Protein AF-A0A7S2HS65-F1 (afdb_monomer)

Mean predicted aligned error: 19.48 Å

Sequence (268 aa):
IASECQELVLKVQSQVLPKYGFSGDYEGIQNMLVAFEHPSIHQSPDFVKNSAELNQLLFGLSFSKNAQDDGERTAFFEATEAAEKETTAKLAEECRRQWNKSGGPAEDPSRDTVGAYKSLAARFFAEGPDVARGGPDSGAAVARREARSQLRMRREAASIIRGGGGLRRPGGLEGISEGGEQEPFDGVYEDADGAAVTISGSRMHGPDGTSMDFVIFDGAKCSLRMGDDVFEGKFSIDGRLLWRDGSMWVRKMAGGDSETQGPGGAAP

pLDDT: mean 73.09, std 20.77, range [30.98, 97.31]

Secondary structure (DSSP, 8-state):
-HHHHHHHHHHHHHHHGGGGT--SSHHHHHHHHHHHTSHHHHT-HHHHHHHHHHHHHHH-----S----TTSHHHHHHHHHHHHHHHHHHHHHHHHHHHHHTT--SS---S-HHHHHHHHHHHHTT----------SSHHHHHHHHHHHHHHHHHHHHHHHH-----PPP-------------TT-EEEE-TT--EEEEETTEEE-TTS-EEEEEESSSSEEEEEETTEEEEEEE-TTSEEEETTS-EEEEE------------PPP-

Solvent-accessible surface area (backbone atoms only — not comparable to full-atom values): 16529 Å² total; per-residue (Å²): 106,77,66,58,55,50,52,53,52,46,58,55,40,37,71,50,32,51,82,76,76,29,52,43,48,74,66,20,50,52,54,49,55,57,54,64,69,37,68,72,51,69,68,33,67,67,49,51,51,48,53,51,53,48,47,20,69,77,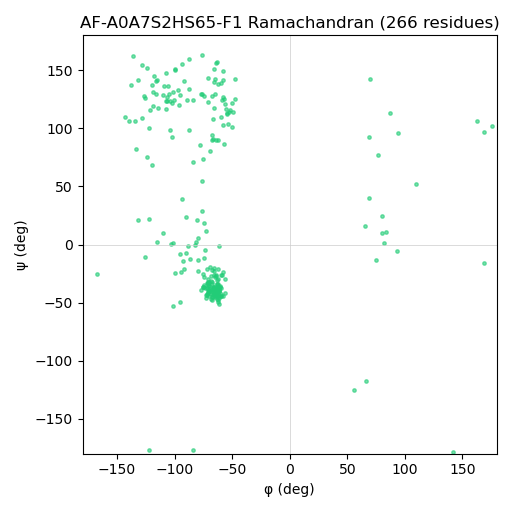68,67,50,72,74,58,94,79,66,98,56,97,70,64,72,63,56,58,58,52,50,54,50,47,53,52,52,50,54,52,49,51,53,52,50,51,54,52,52,51,42,63,72,70,64,58,76,96,69,82,95,83,84,62,63,72,63,51,52,56,52,50,55,55,45,65,76,66,56,72,85,84,83,87,83,80,87,87,90,70,66,70,63,55,55,52,53,50,53,53,51,54,54,50,54,52,54,55,57,56,49,65,75,73,60,84,72,85,78,90,80,82,81,89,81,89,87,75,85,75,80,73,78,72,58,88,72,48,45,41,29,31,42,88,86,66,52,53,32,38,30,55,84,58,31,34,33,44,79,87,70,51,74,40,60,29,48,73,76,75,86,38,36,36,38,39,54,62,91,94,46,77,47,47,33,36,56,44,96,89,51,30,39,40,34,76,89,67,52,54,29,42,51,51,71,81,69,76,80,79,73,74,76,74,77,86,78,79,82,135

Radius of gyration: 27.77 Å; Cα contacts (8 Å, |Δi|>4): 194; chains: 1; bounding box: 52×109×56 Å

Nearest PDB structures (foldseek):
  4cdc-assembly3_A  TM=6.376E-01  e=1.433E-01  Homo sapiens
  4cde-assembly1_D  TM=6.447E-01  e=2.859E-01  Homo sapiens
  4oel-assembly1_A  TM=5.805E-01  e=4.039E-01  Homo sapiens
  3pdf-assembly1_A  TM=5.810E-01  e=4.279E-01  Homo sapiens
  4oem-assembly1_A-2  TM=5.806E-01  e=4.039E-01  Homo sapiens

Foldseek 3Di:
DVVVVVVVVLVVQCVVLVVVVFHSGPVSVVVVVVVCPDVVLVVDPVSVVVVVVVCCVVQVPPPPPDPPDPPCPLVSLVVVVVVVVVVVVVVVVVVVVVCVVVVHDPDDPPDCVVVVVVVVVVVVVVDDDDPDDDDDDDVPVVVVVVVVVVVVVVVVVVCVVPPPDDDDDDDDDDDDDPPDPQQLLAAWKQWPVRWIWGDHPQWIAGPVRDIWGWADDPSFKIWTDDPPDIWIWGADPQQWIAISVRIIIHGDDPPPPPVVPDPDDDDD

Organism: NCBI:txid327968

Structure (mmCIF, N/CA/C/O backbone):
data_AF-A0A7S2HS65-F1
#
_entry.id   AF-A0A7S2HS65-F1
#
loop_
_atom_site.group_PDB
_atom_site.id
_atom_site.type_symbol
_atom_site.label_atom_id
_atom_site.label_alt_id
_atom_site.label_comp_id
_atom_site.label_asym_id
_atom_site.label_entity_id
_atom_site.label_seq_id
_atom_site.pdbx_PDB_ins_code
_atom_site.Cartn_x
_atom_site.Cartn_y
_atom_site.Cartn_z
_atom_site.occupancy
_atom_site.B_iso_or_equiv
_atom_site.auth_seq_id
_atom_site.auth_comp_id
_atom_site.auth_asym_id
_atom_site.auth_atom_id
_atom_site.pdbx_PDB_model_num
ATOM 1 N N . ILE A 1 1 ? 8.051 -29.362 -1.869 1.00 61.97 1 ILE A N 1
ATOM 2 C CA . ILE A 1 1 ? 7.073 -28.341 -2.319 1.00 61.97 1 ILE A CA 1
ATOM 3 C C . ILE A 1 1 ? 7.695 -26.946 -2.440 1.00 61.97 1 ILE A C 1
ATOM 5 O O . ILE A 1 1 ? 7.915 -26.534 -3.567 1.00 61.97 1 ILE A O 1
ATOM 9 N N . ALA A 1 2 ? 8.048 -26.226 -1.361 1.00 68.50 2 ALA A N 1
ATOM 10 C CA . ALA A 1 2 ? 8.595 -24.858 -1.497 1.00 68.50 2 ALA A CA 1
ATOM 11 C C . ALA A 1 2 ? 9.919 -24.785 -2.296 1.00 68.50 2 ALA A C 1
ATOM 13 O O . ALA A 1 2 ? 10.085 -23.891 -3.121 1.00 68.50 2 ALA A O 1
ATOM 14 N N . SER A 1 3 ? 10.820 -25.760 -2.121 1.00 80.00 3 SER A N 1
ATOM 15 C CA . SER A 1 3 ? 12.089 -25.844 -2.863 1.00 80.00 3 SER A CA 1
ATOM 16 C C . SER A 1 3 ? 11.905 -26.190 -4.346 1.00 80.00 3 SER A C 1
ATOM 18 O O . SER A 1 3 ? 12.544 -25.596 -5.206 1.00 80.00 3 SER A O 1
ATOM 20 N N . GLU A 1 4 ? 10.987 -27.103 -4.664 1.00 84.69 4 GLU A N 1
ATOM 21 C CA . GLU A 1 4 ? 10.732 -27.557 -6.039 1.00 84.69 4 GLU A CA 1
ATOM 22 C C . GLU A 1 4 ? 10.059 -26.468 -6.884 1.00 84.69 4 GLU A C 1
ATOM 24 O O . GLU A 1 4 ? 10.408 -26.285 -8.049 1.00 84.69 4 GLU A O 1
ATOM 29 N N . CYS A 1 5 ? 9.129 -25.699 -6.301 1.00 76.69 5 CYS A N 1
ATOM 30 C CA . CYS A 1 5 ? 8.534 -24.546 -6.980 1.00 76.69 5 CYS A CA 1
ATOM 31 C C . CYS A 1 5 ? 9.586 -23.471 -7.282 1.00 76.69 5 CYS A C 1
ATOM 33 O O . CYS A 1 5 ? 9.587 -22.908 -8.375 1.00 76.69 5 CYS A O 1
ATOM 35 N N . GLN A 1 6 ? 10.501 -23.219 -6.342 1.00 77.38 6 GLN A N 1
ATOM 36 C CA . GLN A 1 6 ? 11.579 -22.250 -6.524 1.00 77.38 6 GLN A CA 1
ATOM 37 C C . GLN A 1 6 ? 12.546 -22.676 -7.639 1.00 77.38 6 GLN A C 1
ATOM 39 O O . GLN A 1 6 ? 12.884 -21.864 -8.498 1.00 77.38 6 GLN A O 1
ATOM 44 N N . GLU A 1 7 ? 12.935 -23.952 -7.688 1.00 85.38 7 GLU A N 1
ATOM 45 C CA . GLU A 1 7 ? 13.773 -24.487 -8.770 1.00 85.38 7 GLU A CA 1
ATOM 46 C C . GLU A 1 7 ? 13.091 -24.387 -10.139 1.00 85.38 7 GLU A C 1
ATOM 48 O O . GLU A 1 7 ? 13.736 -24.043 -11.133 1.00 85.38 7 GLU A O 1
ATOM 53 N N . LEU A 1 8 ? 11.780 -24.640 -10.203 1.00 88.62 8 LEU A N 1
ATOM 54 C CA . LEU A 1 8 ? 11.021 -24.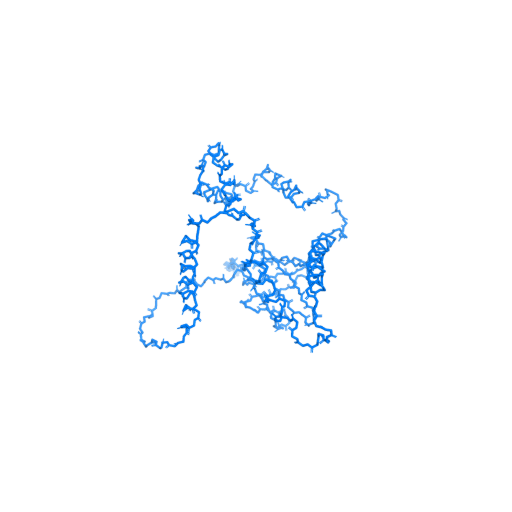535 -11.447 1.00 88.62 8 LEU A CA 1
ATOM 55 C C . LEU A 1 8 ? 10.990 -23.090 -11.972 1.00 88.62 8 LEU A C 1
ATOM 57 O O . LEU A 1 8 ? 11.203 -22.860 -13.164 1.00 88.62 8 LEU A O 1
ATOM 61 N N . VAL A 1 9 ? 10.767 -22.123 -11.078 1.00 80.88 9 VAL A N 1
ATOM 62 C CA . VAL A 1 9 ? 10.758 -20.688 -11.399 1.00 80.88 9 VAL A CA 1
ATOM 63 C C . VAL A 1 9 ? 12.129 -20.241 -11.911 1.00 80.88 9 VAL A C 1
ATOM 65 O O . VAL A 1 9 ? 12.211 -19.647 -12.989 1.00 80.88 9 VAL A O 1
ATOM 68 N N . LEU A 1 10 ? 13.208 -20.618 -11.216 1.00 85.56 10 LEU A N 1
ATOM 69 C CA . LEU A 1 10 ? 14.577 -20.297 -11.632 1.00 85.56 10 LEU A CA 1
ATOM 70 C C . LEU A 1 10 ? 14.933 -20.925 -12.983 1.00 85.56 10 LEU A C 1
ATOM 72 O O . LEU A 1 10 ? 15.576 -20.290 -13.817 1.00 85.56 10 LEU A O 1
ATOM 76 N N . LYS A 1 11 ? 14.466 -22.148 -13.257 1.00 92.44 11 LYS A N 1
ATOM 77 C CA . LYS A 1 11 ? 14.713 -22.819 -14.538 1.00 92.44 11 LYS A CA 1
ATOM 78 C C . LYS A 1 11 ? 14.094 -22.065 -15.712 1.00 92.44 11 LYS A C 1
ATOM 80 O O . LYS A 1 11 ? 14.750 -21.919 -16.743 1.00 92.44 11 LYS A O 1
ATOM 85 N N . VAL A 1 12 ? 12.864 -21.570 -15.570 1.00 91.38 12 VAL A N 1
ATOM 86 C CA . VAL A 1 12 ? 12.217 -20.756 -16.614 1.00 91.38 12 VAL A CA 1
ATOM 87 C C . VAL A 1 12 ? 12.923 -19.409 -16.753 1.00 91.38 12 VAL A C 1
ATOM 89 O O . VAL A 1 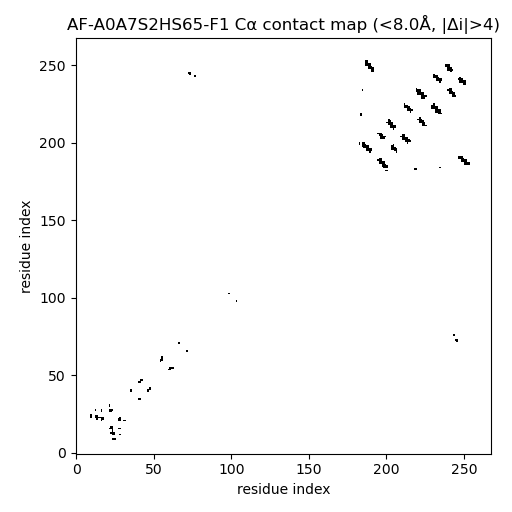12 ? 13.281 -19.013 -17.862 1.00 91.38 12 VAL A O 1
ATOM 92 N N . GLN A 1 13 ? 13.193 -18.732 -15.637 1.00 88.75 13 GLN A N 1
ATOM 93 C CA . GLN A 1 13 ? 13.841 -17.419 -15.636 1.00 88.75 13 GLN A CA 1
ATOM 94 C C . GLN A 1 13 ? 15.250 -17.461 -16.237 1.00 88.75 13 GLN A C 1
ATOM 96 O O . GLN A 1 13 ? 15.606 -16.548 -16.981 1.00 88.75 13 GLN A O 1
ATOM 101 N N . SER A 1 14 ? 15.989 -18.561 -16.051 1.00 94.00 14 SER A N 1
ATOM 102 C CA . SER A 1 14 ? 17.318 -18.752 -16.646 1.00 94.00 14 SER A CA 1
ATOM 103 C C . SER A 1 14 ? 17.337 -18.691 -18.176 1.00 94.00 14 SER A C 1
ATOM 105 O O . SER A 1 14 ? 18.347 -18.327 -18.773 1.00 94.00 14 SER A O 1
ATOM 107 N N . GLN A 1 15 ? 16.209 -19.004 -18.824 1.00 95.38 15 GLN A N 1
ATOM 108 C CA . GLN A 1 15 ? 16.064 -18.963 -20.281 1.00 95.38 15 GLN A CA 1
ATOM 109 C C . GLN A 1 15 ? 15.486 -17.638 -20.789 1.00 95.38 15 GLN A C 1
ATOM 111 O O . GLN A 1 15 ? 15.651 -17.298 -21.963 1.00 95.38 15 GLN A O 1
ATOM 116 N N . VAL A 1 16 ? 14.760 -16.915 -19.932 1.00 94.56 16 VAL A N 1
ATOM 117 C CA . VAL A 1 16 ? 14.007 -15.714 -20.311 1.00 94.56 16 VAL A CA 1
ATOM 118 C C . VAL A 1 16 ? 14.815 -14.450 -20.043 1.00 94.56 16 VAL A C 1
ATOM 120 O O . VAL A 1 16 ? 14.950 -13.631 -20.948 1.00 94.56 16 VAL A O 1
ATOM 123 N N . LEU A 1 17 ? 15.390 -14.308 -18.847 1.00 94.31 17 LEU A N 1
ATOM 124 C CA . LEU A 1 17 ? 16.100 -13.099 -18.414 1.00 94.31 17 LEU A CA 1
ATOM 125 C C . LEU A 1 17 ? 17.245 -12.675 -19.354 1.00 94.31 17 LEU A C 1
ATOM 127 O O . LEU A 1 17 ? 17.292 -11.491 -19.705 1.00 94.31 17 LEU A O 1
ATOM 131 N N . PRO A 1 18 ? 18.077 -13.597 -19.891 1.00 97.25 18 PRO A N 1
ATOM 132 C CA . PRO A 1 18 ? 19.136 -13.226 -20.832 1.00 97.25 18 PRO A CA 1
ATOM 133 C C . PRO A 1 18 ? 18.642 -12.543 -22.109 1.00 97.25 18 PRO A C 1
ATOM 135 O O . PRO A 1 18 ? 19.368 -11.745 -22.696 1.00 97.25 18 PRO A O 1
ATOM 138 N N . LYS A 1 19 ? 17.394 -12.793 -22.533 1.00 96.62 19 LYS A N 1
ATOM 139 C CA . LYS A 1 19 ? 16.810 -12.139 -23.719 1.00 96.62 19 LYS A CA 1
ATOM 140 C C . LYS A 1 19 ? 16.551 -10.647 -23.508 1.00 96.62 19 LYS A C 1
ATOM 142 O O . LYS A 1 19 ? 16.417 -9.917 -24.483 1.00 96.62 19 LYS A O 1
ATOM 147 N N . TYR A 1 20 ? 16.493 -10.214 -22.253 1.00 93.62 20 TYR A N 1
ATOM 148 C CA . TYR A 1 20 ? 16.268 -8.830 -21.843 1.00 93.62 20 TYR A CA 1
ATOM 149 C C . TYR A 1 20 ? 17.525 -8.192 -21.235 1.00 93.62 20 TYR A C 1
ATOM 151 O O . TYR A 1 20 ? 17.450 -7.094 -20.696 1.00 93.62 20 TYR A O 1
ATOM 159 N N . GLY A 1 21 ? 18.680 -8.864 -21.327 1.00 96.44 21 GLY A N 1
ATOM 160 C CA . GLY A 1 21 ? 19.956 -8.355 -20.822 1.00 96.44 21 GLY A CA 1
ATOM 161 C C . GLY A 1 21 ? 20.209 -8.593 -19.330 1.00 96.44 21 GLY A C 1
ATOM 162 O O . GLY A 1 21 ? 21.174 -8.051 -18.800 1.00 96.44 21 GLY A O 1
ATOM 163 N N . PHE A 1 22 ? 19.393 -9.408 -18.657 1.00 96.81 22 PHE A N 1
ATOM 164 C CA . PHE A 1 22 ? 19.604 -9.801 -17.259 1.00 96.81 22 PHE A CA 1
ATOM 165 C C . PHE A 1 22 ? 20.247 -11.192 -17.172 1.00 96.81 22 PHE A C 1
ATOM 167 O O . PHE A 1 22 ? 20.039 -12.036 -18.046 1.00 96.81 22 PHE A O 1
ATOM 174 N N . SER A 1 23 ? 21.016 -11.472 -16.118 1.00 96.06 23 SER A N 1
ATOM 175 C CA . SER A 1 23 ? 21.550 -12.818 -15.883 1.00 96.06 23 SER A CA 1
ATOM 176 C C . SER A 1 23 ? 20.423 -13.818 -15.585 1.00 96.06 23 SER A C 1
ATOM 178 O O . SER A 1 23 ? 19.356 -13.471 -15.086 1.00 96.06 23 SER A O 1
ATOM 180 N N . GLY A 1 24 ? 20.633 -15.089 -15.931 1.00 94.00 24 GLY A N 1
ATOM 181 C CA . GLY A 1 24 ? 19.649 -16.161 -15.741 1.00 94.00 24 GLY A CA 1
ATOM 182 C C . GLY A 1 24 ? 19.593 -16.733 -14.319 1.00 94.00 24 GLY A C 1
ATOM 183 O O . GLY A 1 24 ? 19.193 -17.881 -14.138 1.00 94.00 24 GLY A O 1
ATOM 184 N N . ASP A 1 25 ? 20.066 -15.979 -13.335 1.00 92.69 25 ASP A N 1
ATOM 185 C CA . ASP A 1 25 ? 20.255 -16.393 -11.950 1.00 92.69 25 ASP A CA 1
ATOM 186 C C . ASP A 1 25 ? 19.471 -15.489 -10.989 1.00 92.69 25 ASP A C 1
ATOM 188 O O . ASP A 1 25 ? 18.711 -14.606 -11.390 1.00 92.69 25 ASP A O 1
ATOM 192 N N . TYR A 1 26 ? 19.632 -15.738 -9.689 1.00 89.12 26 TYR A N 1
ATOM 193 C CA . TYR A 1 26 ? 18.961 -14.962 -8.652 1.00 89.12 26 TYR A CA 1
ATOM 194 C C . TYR A 1 26 ? 19.338 -13.473 -8.680 1.00 89.12 26 TYR A C 1
ATOM 196 O O . TYR A 1 26 ? 18.485 -12.617 -8.452 1.00 89.12 26 TYR A O 1
ATOM 204 N N . GLU A 1 27 ? 20.595 -13.157 -8.996 1.00 94.00 27 GLU A N 1
ATOM 205 C CA . GLU A 1 27 ? 21.076 -11.779 -9.110 1.00 94.00 27 GLU A CA 1
ATOM 206 C C . GLU A 1 27 ? 20.388 -11.047 -10.270 1.00 94.00 27 GLU A C 1
ATOM 208 O O . GLU A 1 27 ? 19.955 -9.905 -10.122 1.00 94.00 27 GLU A O 1
ATOM 213 N N . GLY A 1 28 ? 20.174 -11.730 -11.394 1.00 94.44 28 GLY A N 1
ATOM 214 C CA . GLY A 1 28 ? 19.447 -11.183 -12.537 1.00 94.44 28 GLY A CA 1
ATOM 215 C C . GLY A 1 28 ? 17.989 -10.858 -12.230 1.00 94.44 28 GLY A C 1
ATOM 216 O O . GLY A 1 28 ? 17.475 -9.855 -12.721 1.00 94.44 28 GLY A O 1
ATOM 217 N N . ILE A 1 29 ? 17.336 -11.645 -11.368 1.00 90.88 29 ILE A N 1
ATOM 218 C CA . ILE A 1 29 ? 15.977 -11.352 -10.885 1.00 90.88 29 ILE A CA 1
ATOM 219 C C . ILE A 1 29 ? 15.973 -10.089 -10.026 1.00 90.88 29 ILE A C 1
ATOM 221 O O . ILE A 1 29 ? 15.106 -9.241 -10.211 1.00 90.88 29 ILE A O 1
ATOM 225 N N . GLN A 1 30 ? 16.926 -9.949 -9.101 1.00 90.25 30 GLN A N 1
ATOM 226 C CA . GLN A 1 30 ? 17.033 -8.752 -8.260 1.00 90.25 30 GLN A CA 1
ATOM 227 C C . GLN A 1 30 ? 17.270 -7.504 -9.118 1.00 90.25 30 GLN A C 1
ATOM 229 O O . GLN A 1 30 ? 16.549 -6.519 -8.986 1.00 90.25 30 GLN A O 1
ATOM 234 N N . ASN A 1 31 ? 18.197 -7.582 -10.075 1.00 95.31 31 ASN A N 1
ATOM 235 C CA . ASN A 1 31 ? 18.463 -6.498 -11.022 1.00 95.31 31 ASN A CA 1
ATOM 236 C C . ASN A 1 31 ? 17.239 -6.169 -11.889 1.00 95.31 31 ASN A C 1
ATOM 238 O O . ASN A 1 31 ? 16.980 -5.000 -12.166 1.00 95.31 31 ASN A O 1
ATOM 242 N N . MET A 1 32 ? 16.462 -7.181 -12.291 1.00 94.75 32 MET A N 1
ATOM 243 C CA . MET A 1 32 ? 15.191 -6.979 -12.983 1.00 94.75 32 MET A CA 1
ATOM 244 C C . MET A 1 32 ? 14.196 -6.233 -12.086 1.00 94.75 32 MET A C 1
ATOM 246 O O . MET A 1 32 ? 13.631 -5.243 -12.530 1.00 94.75 32 MET A O 1
ATOM 250 N N . LEU A 1 33 ? 13.994 -6.653 -10.835 1.00 91.94 33 LEU A N 1
ATOM 251 C CA . LEU A 1 33 ? 13.061 -5.985 -9.918 1.00 91.94 33 LEU A CA 1
ATOM 252 C C . LEU A 1 33 ? 13.445 -4.518 -9.678 1.00 91.94 33 LEU A C 1
ATOM 254 O O . LEU A 1 33 ? 12.590 -3.647 -9.803 1.00 91.94 33 LEU A O 1
ATOM 258 N N . VAL A 1 34 ? 14.732 -4.231 -9.458 1.00 92.56 34 VAL A N 1
ATOM 259 C CA . VAL A 1 34 ? 15.238 -2.853 -9.327 1.00 92.56 34 VAL A CA 1
ATOM 260 C C . VAL A 1 34 ? 15.011 -2.047 -10.609 1.00 92.56 34 VAL A C 1
ATOM 262 O O . VAL A 1 34 ? 14.625 -0.882 -10.552 1.00 92.56 34 VAL A O 1
ATOM 265 N N . ALA A 1 35 ? 15.204 -2.649 -11.787 1.00 93.69 35 ALA A N 1
ATOM 266 C CA . ALA A 1 35 ? 14.920 -1.969 -13.048 1.00 93.69 35 ALA A CA 1
ATOM 267 C C . ALA A 1 35 ? 13.434 -1.596 -13.170 1.00 93.69 35 ALA A C 1
ATOM 269 O O . ALA A 1 35 ? 13.126 -0.503 -13.644 1.00 93.69 35 ALA A O 1
ATOM 270 N N . PHE A 1 36 ? 12.526 -2.464 -12.709 1.00 90.88 36 PHE A N 1
ATOM 271 C CA . PHE A 1 36 ? 11.082 -2.211 -12.688 1.00 90.88 36 PHE A CA 1
ATOM 272 C C . PHE A 1 36 ? 10.677 -1.051 -11.770 1.00 90.88 36 PHE A C 1
ATOM 274 O O . PHE A 1 36 ? 9.670 -0.414 -12.056 1.00 90.88 36 PHE A O 1
ATOM 281 N N . GLU A 1 37 ? 11.456 -0.734 -10.732 1.00 86.38 37 GLU A N 1
ATOM 282 C CA . GLU A 1 37 ? 11.223 0.432 -9.862 1.00 86.38 37 GLU A CA 1
ATOM 283 C C . GLU A 1 37 ? 11.596 1.766 -10.533 1.00 86.38 37 GLU A C 1
ATOM 285 O O . GLU A 1 37 ? 11.251 2.841 -10.035 1.00 86.38 37 GLU A O 1
ATOM 290 N N . HIS A 1 38 ? 12.293 1.738 -11.675 1.00 93.25 38 HIS A N 1
ATOM 291 C CA . HIS A 1 38 ? 12.716 2.963 -12.339 1.00 93.25 38 HIS A CA 1
ATOM 292 C C . HIS A 1 38 ? 11.499 3.750 -12.883 1.00 93.25 38 HIS A C 1
ATOM 294 O O . HIS A 1 38 ? 10.724 3.213 -13.683 1.00 93.25 38 HIS A O 1
ATOM 300 N N . PRO A 1 39 ? 11.345 5.055 -12.562 1.00 86.69 39 PRO A N 1
ATOM 301 C CA . PRO A 1 39 ? 10.149 5.835 -12.909 1.00 86.69 39 PRO A CA 1
ATOM 302 C C . PRO A 1 39 ? 9.806 5.864 -14.403 1.00 86.69 39 PRO A C 1
ATOM 304 O O . PRO A 1 39 ? 8.639 5.960 -14.780 1.00 86.69 39 PRO A O 1
ATOM 307 N N . SER A 1 40 ? 10.813 5.758 -15.274 1.00 93.00 40 SER A N 1
ATOM 308 C CA . SER A 1 40 ? 10.608 5.744 -16.727 1.00 93.00 40 SER A CA 1
ATOM 309 C C . SER A 1 40 ? 9.829 4.521 -17.217 1.00 93.00 40 SER A C 1
ATOM 311 O O . SER A 1 40 ? 9.164 4.609 -18.246 1.00 93.00 40 SER A O 1
ATOM 313 N N . ILE A 1 41 ? 9.897 3.384 -16.512 1.00 90.56 41 ILE A N 1
ATOM 314 C CA . ILE A 1 41 ? 9.161 2.172 -16.894 1.00 90.56 41 ILE A CA 1
ATOM 315 C C . ILE A 1 41 ? 7.667 2.364 -16.631 1.00 90.56 41 ILE A C 1
ATOM 317 O O . ILE A 1 41 ? 6.849 2.067 -17.500 1.00 90.56 41 ILE A O 1
ATOM 321 N N . HIS A 1 42 ? 7.310 2.963 -15.494 1.00 83.94 42 HIS A N 1
ATOM 322 C CA . HIS A 1 42 ? 5.919 3.267 -15.149 1.00 83.94 42 HIS A CA 1
ATOM 323 C C . HIS A 1 42 ? 5.270 4.314 -16.061 1.00 83.94 42 HIS A C 1
ATOM 325 O O . HIS A 1 42 ? 4.049 4.341 -16.191 1.00 83.94 42 HIS A O 1
ATOM 331 N N . GLN A 1 43 ? 6.069 5.159 -16.715 1.00 88.38 43 GLN A N 1
ATOM 332 C CA . GLN A 1 43 ? 5.577 6.135 -17.691 1.00 88.38 43 GLN A CA 1
ATOM 333 C C . GLN A 1 43 ? 5.308 5.518 -19.071 1.00 88.38 43 GLN A C 1
ATOM 335 O O . GLN A 1 43 ? 4.667 6.155 -19.908 1.00 88.38 43 GLN A O 1
ATOM 340 N N . SER A 1 44 ? 5.777 4.292 -19.331 1.00 93.75 44 SER A N 1
ATOM 341 C CA . SER A 1 44 ? 5.525 3.622 -20.604 1.00 93.75 44 SER A CA 1
ATOM 342 C C . SER A 1 44 ? 4.052 3.196 -20.706 1.00 93.75 44 SER A C 1
ATOM 344 O O . SER A 1 44 ? 3.582 2.412 -19.874 1.00 93.75 44 SER A O 1
ATOM 346 N N . PRO A 1 45 ? 3.306 3.645 -21.733 1.00 90.69 45 PRO A N 1
ATOM 347 C CA . PRO A 1 45 ? 1.892 3.303 -21.879 1.00 90.69 45 PRO A CA 1
ATOM 348 C C . PRO A 1 45 ? 1.680 1.797 -22.080 1.00 90.69 45 PRO A C 1
ATOM 350 O O . PRO A 1 45 ? 0.711 1.236 -21.567 1.00 90.69 45 PRO A O 1
ATOM 353 N N . ASP A 1 46 ? 2.612 1.127 -22.764 1.00 91.75 46 ASP A N 1
ATOM 354 C CA . ASP A 1 46 ? 2.573 -0.323 -22.966 1.00 91.75 46 ASP A CA 1
ATOM 355 C C . ASP A 1 46 ? 2.765 -1.074 -21.648 1.00 91.75 46 ASP A C 1
ATOM 357 O O . ASP A 1 46 ? 2.123 -2.094 -21.411 1.00 91.75 46 ASP A O 1
ATOM 361 N N . PHE A 1 47 ? 3.611 -0.553 -20.758 1.00 89.12 47 PHE A N 1
ATOM 362 C CA . PHE A 1 47 ? 3.831 -1.144 -19.443 1.00 89.12 47 PHE A CA 1
ATOM 363 C C . PHE A 1 47 ? 2.584 -1.038 -18.558 1.00 89.12 47 PHE A C 1
ATOM 365 O O . PHE A 1 47 ? 2.169 -2.021 -17.943 1.00 89.12 47 PHE A O 1
ATOM 372 N N . VAL A 1 48 ? 1.942 0.133 -18.532 1.00 84.88 48 VAL A N 1
ATOM 373 C CA . VAL A 1 48 ? 0.683 0.350 -17.801 1.00 84.88 48 VAL A CA 1
ATOM 374 C C . VAL A 1 48 ? -0.425 -0.551 -18.348 1.00 84.88 48 VAL A C 1
ATOM 376 O O . VAL A 1 48 ? -1.130 -1.203 -17.580 1.00 84.88 48 VAL A O 1
ATOM 379 N N . LYS A 1 49 ? -0.546 -0.653 -19.676 1.00 92.94 49 LYS A N 1
ATOM 380 C CA . LYS A 1 49 ? -1.517 -1.545 -20.316 1.00 92.94 49 LYS A CA 1
ATOM 381 C C . LYS A 1 49 ? -1.256 -3.012 -19.966 1.00 92.94 49 LYS A C 1
ATOM 383 O O . LYS A 1 49 ? -2.167 -3.697 -19.510 1.00 92.94 49 LYS A O 1
ATOM 388 N N . ASN A 1 50 ? -0.022 -3.481 -20.139 1.00 88.75 50 ASN A N 1
ATOM 389 C CA . ASN A 1 50 ? 0.330 -4.876 -19.890 1.00 88.75 50 ASN A CA 1
ATOM 390 C C . ASN A 1 50 ? 0.176 -5.234 -18.414 1.00 88.75 50 ASN A C 1
ATOM 392 O O . ASN A 1 50 ? -0.367 -6.286 -18.115 1.00 88.75 50 ASN A O 1
ATOM 396 N N . SER A 1 51 ? 0.606 -4.372 -17.490 1.00 85.12 51 SER A N 1
ATOM 397 C CA . SER A 1 51 ? 0.427 -4.615 -16.052 1.00 85.12 51 SER A CA 1
ATOM 398 C C . SER A 1 51 ? -1.051 -4.677 -15.657 1.00 85.12 51 SER A C 1
ATOM 400 O O . SER A 1 51 ? -1.424 -5.547 -14.871 1.00 85.12 51 SER A O 1
ATOM 402 N N . ALA A 1 52 ? -1.911 -3.838 -16.245 1.00 83.00 52 ALA A N 1
ATOM 403 C CA . ALA A 1 52 ? -3.356 -3.921 -16.051 1.00 83.00 52 ALA A CA 1
ATOM 404 C C . ALA A 1 52 ? -3.938 -5.248 -16.576 1.00 83.00 52 ALA A C 1
ATOM 406 O O . ALA A 1 52 ? -4.672 -5.915 -15.850 1.00 83.00 52 ALA A O 1
ATOM 407 N N . GLU A 1 53 ? -3.567 -5.669 -17.791 1.00 87.69 53 GLU A N 1
ATOM 408 C CA . GLU A 1 53 ? -3.999 -6.953 -18.371 1.00 87.69 53 GLU A CA 1
ATOM 409 C C . GLU A 1 53 ? -3.492 -8.157 -17.556 1.00 87.69 53 GLU A C 1
ATOM 411 O O . GLU A 1 53 ? -4.231 -9.110 -17.317 1.00 87.69 53 GLU A O 1
ATOM 416 N N . LEU A 1 54 ? -2.248 -8.113 -17.071 1.00 82.81 54 LEU A N 1
ATOM 417 C CA . LEU A 1 54 ? -1.647 -9.176 -16.261 1.00 82.81 54 LEU A CA 1
ATOM 418 C C . LEU A 1 54 ? -2.346 -9.293 -14.901 1.00 82.81 54 LEU A C 1
ATOM 420 O O . LEU A 1 54 ? -2.679 -10.397 -14.475 1.00 82.81 54 LEU A O 1
ATOM 424 N N . ASN A 1 55 ? -2.641 -8.162 -14.256 1.00 74.75 55 ASN A N 1
ATOM 425 C CA . ASN A 1 55 ? -3.429 -8.133 -13.025 1.00 74.75 55 ASN A CA 1
ATOM 426 C C . ASN A 1 55 ? -4.858 -8.650 -13.256 1.00 74.75 55 ASN A C 1
ATOM 428 O O . ASN A 1 55 ? -5.383 -9.390 -12.425 1.00 74.75 55 ASN A O 1
ATOM 432 N N . GLN A 1 56 ? -5.469 -8.330 -14.401 1.00 78.81 56 GLN A N 1
ATOM 433 C CA . GLN A 1 56 ? -6.765 -8.883 -14.789 1.00 78.81 56 GLN A CA 1
ATOM 434 C C . GLN A 1 56 ? -6.709 -10.410 -14.956 1.00 78.81 56 GLN A C 1
ATOM 436 O O . GLN A 1 56 ? -7.601 -11.103 -14.473 1.00 78.81 56 GLN A O 1
ATOM 441 N N . LEU A 1 57 ? -5.669 -10.948 -15.600 1.00 78.69 57 LEU A N 1
ATOM 442 C CA . LEU A 1 57 ? -5.514 -12.391 -15.819 1.00 78.69 57 LEU A CA 1
ATOM 443 C C . LEU A 1 57 ? -5.192 -13.162 -14.533 1.00 78.69 57 LEU A C 1
ATOM 445 O O . LEU A 1 57 ? -5.731 -14.246 -14.326 1.00 78.69 57 LEU A O 1
ATOM 449 N N . LEU A 1 58 ? -4.315 -12.625 -13.681 1.00 71.50 58 LEU A N 1
ATOM 450 C CA . LEU A 1 58 ? -3.889 -13.295 -12.448 1.00 71.50 58 LEU A CA 1
ATOM 451 C C . LEU A 1 58 ? -4.952 -13.250 -11.354 1.00 71.50 58 LEU A C 1
ATOM 453 O O . LEU A 1 58 ? -5.084 -14.210 -10.598 1.00 71.50 58 LEU A O 1
ATOM 457 N N . PHE A 1 59 ? -5.691 -12.144 -11.259 1.00 78.38 59 PHE A N 1
ATOM 458 C CA . PHE A 1 59 ? -6.601 -11.895 -10.141 1.00 78.38 59 PHE A CA 1
ATOM 459 C C . PHE A 1 59 ? -8.073 -11.840 -10.554 1.00 78.38 59 PHE A C 1
ATOM 461 O O . PHE A 1 59 ? -8.929 -11.580 -9.714 1.00 78.38 59 PHE A O 1
ATOM 468 N N . GLY A 1 60 ? -8.389 -12.067 -11.834 1.00 66.31 60 GLY A N 1
ATOM 469 C CA . GLY A 1 60 ? -9.762 -12.005 -12.340 1.00 66.31 60 GLY A CA 1
ATOM 470 C C . GLY A 1 60 ? -10.375 -10.604 -12.264 1.00 66.31 60 GLY A C 1
ATOM 471 O O . GLY A 1 60 ? -11.590 -10.464 -12.366 1.00 66.31 60 GLY A O 1
ATOM 472 N N . LEU A 1 61 ? -9.550 -9.566 -12.084 1.00 55.84 61 LEU A N 1
ATOM 473 C CA . LEU A 1 61 ? -9.975 -8.172 -12.030 1.00 55.84 61 LEU A CA 1
ATOM 474 C C . LEU A 1 61 ? -10.293 -7.685 -13.442 1.00 55.84 61 LEU A C 1
ATOM 476 O O . LEU A 1 61 ? -9.529 -6.937 -14.051 1.00 55.84 61 LEU A O 1
ATOM 480 N N . SER A 1 62 ? -11.420 -8.118 -14.000 1.00 50.62 62 SER A N 1
ATOM 481 C CA . SER A 1 62 ? -12.012 -7.396 -15.115 1.00 50.62 62 SER A CA 1
ATOM 482 C C . SER A 1 62 ? -12.474 -6.044 -14.591 1.00 50.62 62 SER A C 1
ATOM 484 O O . SER A 1 62 ? -13.598 -5.908 -14.117 1.00 50.62 62 SER A O 1
ATOM 486 N N . PHE A 1 63 ? -11.602 -5.038 -14.670 1.00 50.44 63 PHE A N 1
ATOM 487 C CA . PHE A 1 63 ? -12.040 -3.651 -14.661 1.00 50.44 63 PHE A CA 1
ATOM 488 C C . PHE A 1 63 ? -12.907 -3.483 -15.906 1.00 50.44 63 PHE A C 1
ATOM 490 O O . PHE A 1 63 ? -12.404 -3.230 -17.004 1.00 50.44 63 PHE A O 1
ATOM 497 N N . SER A 1 64 ? -14.210 -3.730 -15.762 1.00 48.06 64 SER A N 1
ATOM 498 C CA . SER A 1 64 ? -15.181 -3.402 -16.791 1.00 48.06 64 SER A CA 1
ATOM 499 C C . SER A 1 64 ? -14.946 -1.945 -17.144 1.00 48.06 64 SER A C 1
ATOM 501 O O . SER A 1 64 ? -15.112 -1.050 -16.321 1.00 48.06 64 SER A O 1
ATOM 503 N N . LYS A 1 65 ? -14.531 -1.704 -18.389 1.00 50.44 65 LYS A N 1
ATOM 504 C CA . LYS A 1 65 ? -14.238 -0.366 -18.923 1.00 50.44 65 LYS A CA 1
ATOM 505 C C . LYS A 1 65 ? -15.465 0.565 -18.913 1.00 50.44 65 LYS A C 1
ATOM 507 O O . LYS A 1 65 ? -15.351 1.721 -19.296 1.00 50.44 65 LYS A O 1
ATOM 512 N N . ASN A 1 66 ? -16.606 0.049 -18.454 1.00 43.25 66 ASN A N 1
ATOM 513 C CA . ASN A 1 66 ? -17.871 0.721 -18.233 1.00 43.25 66 ASN A CA 1
ATOM 514 C C . ASN A 1 66 ? -18.300 0.519 -16.769 1.00 43.25 66 ASN A C 1
ATOM 516 O O . ASN A 1 66 ? -19.182 -0.288 -16.502 1.00 43.25 66 ASN A O 1
ATOM 520 N N . ALA A 1 67 ? -17.679 1.218 -15.825 1.00 44.06 67 ALA A N 1
ATOM 521 C CA . ALA A 1 67 ? -18.198 1.309 -14.462 1.00 44.06 67 ALA A CA 1
ATOM 522 C C . ALA A 1 67 ? -18.147 2.772 -14.021 1.00 44.06 67 ALA A C 1
ATOM 524 O O . ALA A 1 67 ? -17.207 3.236 -13.385 1.00 44.06 67 ALA A O 1
ATOM 525 N N . GLN A 1 68 ? -19.176 3.497 -14.453 1.00 41.50 68 GLN A N 1
ATOM 526 C CA . GLN A 1 68 ? -19.664 4.721 -13.825 1.00 41.50 68 GLN A CA 1
ATOM 527 C C . GLN A 1 68 ? -20.790 4.344 -12.842 1.00 41.50 68 GLN A C 1
ATOM 529 O O . GLN A 1 68 ? -21.831 4.992 -12.804 1.00 41.50 68 GLN A O 1
ATOM 534 N N . ASP A 1 69 ? -20.626 3.224 -12.138 1.00 45.69 69 ASP A N 1
ATOM 535 C CA . ASP A 1 69 ? -21.623 2.695 -11.217 1.00 45.69 69 ASP A CA 1
ATOM 536 C C . ASP A 1 69 ? -20.901 2.173 -9.973 1.00 45.69 69 ASP A C 1
ATOM 538 O O . ASP A 1 69 ? -20.193 1.165 -10.002 1.00 45.69 69 ASP A O 1
ATOM 542 N N . ASP A 1 70 ? -21.028 2.931 -8.890 1.00 43.75 70 ASP A N 1
ATOM 543 C CA . ASP A 1 70 ? -20.253 2.821 -7.652 1.00 43.75 70 ASP A CA 1
ATOM 544 C C . ASP A 1 70 ? -20.630 1.586 -6.798 1.00 43.75 70 ASP A C 1
ATOM 546 O O . ASP A 1 70 ? -20.201 1.455 -5.654 1.00 43.75 70 ASP A O 1
ATOM 550 N N . GLY A 1 71 ? -21.413 0.649 -7.347 1.00 47.56 71 GLY A N 1
ATOM 551 C CA . GLY A 1 71 ? -21.911 -0.541 -6.649 1.00 47.56 71 GLY A CA 1
ATOM 552 C C . GLY A 1 71 ? -21.054 -1.811 -6.766 1.00 47.56 71 GLY A C 1
ATOM 553 O O . GLY A 1 71 ? -21.167 -2.693 -5.920 1.00 47.56 71 GLY A O 1
ATOM 554 N N . GLU A 1 72 ? -20.186 -1.946 -7.777 1.00 45.34 72 GLU A N 1
ATOM 555 C CA . GLU A 1 72 ? -19.493 -3.227 -8.057 1.00 45.34 72 GLU A CA 1
ATOM 556 C C . GLU A 1 72 ? -18.182 -3.442 -7.276 1.00 45.34 72 GLU A C 1
ATOM 558 O O . GLU A 1 72 ? -17.655 -4.556 -7.229 1.00 45.34 72 GLU A O 1
ATOM 563 N N . ARG A 1 73 ? -17.639 -2.407 -6.626 1.00 46.41 73 ARG A N 1
ATOM 564 C CA . ARG A 1 73 ? -16.323 -2.480 -5.963 1.00 46.41 73 ARG A CA 1
ATOM 565 C C . ARG A 1 73 ? -16.339 -3.279 -4.653 1.00 46.41 73 ARG A C 1
ATOM 567 O O . ARG A 1 73 ? -15.338 -3.907 -4.312 1.00 46.41 73 ARG A O 1
ATOM 574 N N . THR A 1 74 ? -17.479 -3.313 -3.967 1.00 48.25 74 THR A N 1
ATOM 575 C CA . THR A 1 74 ? -17.702 -4.049 -2.711 1.00 48.25 74 THR A CA 1
ATOM 576 C C . THR A 1 74 ? -17.748 -5.567 -2.933 1.00 48.25 74 THR A C 1
ATOM 578 O O . THR A 1 74 ? -17.242 -6.335 -2.116 1.00 48.25 74 THR A O 1
ATOM 581 N N . ALA A 1 75 ? -18.254 -6.011 -4.089 1.00 49.41 75 ALA A N 1
ATOM 582 C CA . ALA A 1 75 ? -18.444 -7.429 -4.404 1.00 49.41 75 ALA A CA 1
ATOM 583 C C . ALA A 1 75 ? -17.124 -8.223 -4.520 1.00 49.41 75 ALA A C 1
ATOM 585 O O . ALA A 1 7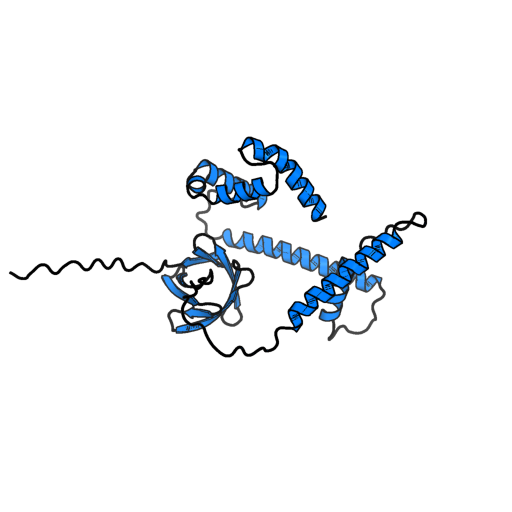5 ? -17.093 -9.429 -4.277 1.00 49.41 75 ALA A O 1
ATOM 586 N N . PHE A 1 76 ? -16.008 -7.567 -4.860 1.00 43.03 76 PHE A N 1
ATOM 587 C CA . PHE A 1 76 ? -14.713 -8.244 -5.014 1.00 43.03 76 PHE A CA 1
ATOM 588 C C . PHE A 1 76 ? -14.067 -8.627 -3.669 1.00 43.03 76 PHE A C 1
ATOM 590 O O . PHE A 1 76 ? -13.465 -9.699 -3.539 1.00 43.03 76 PHE A O 1
ATOM 597 N N . PHE A 1 77 ? -14.224 -7.779 -2.649 1.00 47.22 77 PHE A N 1
ATOM 598 C CA . PHE A 1 77 ? -13.769 -8.088 -1.291 1.00 47.22 77 PHE A CA 1
ATOM 599 C C . PHE A 1 77 ? -14.652 -9.153 -0.633 1.00 47.22 77 PHE A C 1
ATOM 601 O O . PHE A 1 77 ? -14.132 -10.063 0.011 1.00 47.22 77 PHE A O 1
ATOM 608 N N . GLU A 1 78 ? -15.966 -9.120 -0.876 1.00 53.88 78 GLU A N 1
ATOM 609 C CA . GLU A 1 78 ? -16.873 -10.182 -0.425 1.00 53.88 78 GLU A CA 1
ATOM 610 C C . GLU A 1 78 ? -16.539 -11.537 -1.066 1.00 53.88 78 GLU A C 1
ATOM 612 O O . GLU A 1 78 ? -16.621 -12.564 -0.397 1.00 53.88 78 GLU A O 1
ATOM 617 N N . ALA A 1 79 ? -16.099 -11.567 -2.330 1.00 52.28 79 ALA A N 1
ATOM 618 C CA . ALA A 1 79 ? -15.719 -12.806 -3.011 1.00 52.28 79 ALA A CA 1
ATOM 619 C C . ALA A 1 79 ? -14.419 -13.428 -2.466 1.00 52.28 79 ALA A C 1
ATOM 621 O O . ALA A 1 79 ? -14.335 -14.650 -2.310 1.00 52.28 79 ALA A O 1
ATOM 622 N N . THR A 1 80 ? -13.410 -12.612 -2.144 1.00 53.94 80 THR A N 1
ATOM 623 C CA . THR A 1 80 ? -12.161 -13.101 -1.529 1.00 53.94 80 THR A CA 1
ATOM 624 C C . THR A 1 80 ? -12.387 -13.555 -0.088 1.00 53.94 80 THR A C 1
ATOM 626 O O . THR A 1 80 ? -11.922 -14.629 0.294 1.00 53.94 80 THR A O 1
ATOM 629 N N . GLU A 1 81 ? -13.198 -12.826 0.678 1.00 55.62 81 GLU A N 1
ATOM 630 C CA . GLU A 1 81 ? -13.606 -13.231 2.023 1.00 55.62 81 GLU A CA 1
ATOM 631 C C . GLU A 1 81 ? -14.494 -14.488 2.016 1.00 55.62 81 GLU A C 1
ATOM 633 O O . GLU A 1 81 ? -14.353 -15.348 2.885 1.00 55.62 81 GLU A O 1
ATOM 638 N N . ALA A 1 82 ? -15.390 -14.645 1.038 1.00 65.62 82 ALA A N 1
ATOM 639 C CA . ALA A 1 82 ? -16.206 -15.849 0.888 1.00 65.62 82 ALA A CA 1
ATOM 640 C C . ALA A 1 82 ? -15.343 -17.082 0.581 1.00 65.62 82 ALA A C 1
ATOM 642 O O . ALA A 1 82 ? -15.560 -18.138 1.177 1.00 65.62 82 ALA A O 1
ATOM 643 N N . ALA A 1 83 ? -14.324 -16.948 -0.273 1.00 65.88 83 ALA A N 1
ATOM 644 C CA . ALA A 1 83 ? -13.373 -18.024 -0.552 1.00 65.88 83 ALA A CA 1
ATOM 645 C C . ALA A 1 83 ? -12.531 -18.394 0.689 1.00 65.88 83 ALA A C 1
ATOM 647 O O . ALA A 1 83 ? -12.247 -19.572 0.942 1.00 65.88 83 ALA A O 1
ATOM 648 N N . GLU A 1 84 ? -12.167 -17.407 1.509 1.00 64.44 84 GLU A N 1
ATOM 649 C CA . GLU A 1 84 ? -11.426 -17.621 2.756 1.00 64.44 84 GLU A CA 1
ATOM 650 C C . GLU A 1 84 ? -12.310 -18.234 3.864 1.00 64.44 84 GLU A C 1
ATOM 652 O O . GLU A 1 84 ? -11.894 -19.152 4.582 1.00 64.44 84 GLU A O 1
ATOM 657 N N . LYS A 1 85 ? -13.586 -17.831 3.944 1.00 75.50 85 LYS A N 1
ATOM 658 C CA . LYS A 1 85 ? -14.604 -18.462 4.804 1.00 75.50 85 LYS A CA 1
ATOM 659 C C . LYS A 1 85 ? -14.908 -19.896 4.373 1.00 75.50 85 LYS A C 1
ATOM 661 O O . LYS A 1 85 ? -15.066 -20.773 5.219 1.00 75.50 85 LYS A O 1
ATOM 666 N N . GLU A 1 86 ? -14.952 -20.172 3.072 1.00 83.44 86 GLU A N 1
ATOM 667 C CA . GLU A 1 86 ? -15.193 -21.520 2.554 1.00 83.44 86 GLU A CA 1
ATOM 668 C C . GLU A 1 86 ? -14.016 -22.460 2.853 1.00 83.44 86 GLU A C 1
ATOM 670 O O . GLU A 1 86 ? -14.211 -23.605 3.269 1.00 83.44 86 GLU A O 1
ATOM 675 N N . THR A 1 87 ? -12.781 -21.984 2.688 1.00 75.31 87 THR A N 1
ATOM 676 C CA . THR A 1 87 ? -11.579 -22.774 3.000 1.00 75.31 87 THR A CA 1
ATOM 677 C C . THR A 1 87 ? -11.443 -23.050 4.497 1.00 75.31 87 THR A C 1
ATOM 679 O O . THR A 1 87 ? -11.155 -24.187 4.883 1.00 75.31 87 THR A O 1
ATOM 682 N N . THR A 1 88 ? -11.730 -22.069 5.356 1.00 72.25 88 THR A N 1
ATOM 683 C CA . THR A 1 88 ? -11.757 -22.271 6.816 1.00 72.25 88 THR A CA 1
ATOM 684 C C . THR A 1 88 ? -12.897 -23.188 7.267 1.00 72.25 88 THR A C 1
ATOM 686 O O . THR A 1 88 ? -12.675 -24.051 8.119 1.00 72.25 88 THR A O 1
ATOM 689 N N . ALA A 1 89 ? -14.085 -23.090 6.662 1.00 82.50 89 ALA A N 1
ATOM 690 C CA . ALA A 1 89 ? -15.200 -23.998 6.933 1.00 82.50 89 ALA A CA 1
ATOM 691 C C . ALA A 1 89 ? -14.870 -25.451 6.550 1.00 82.50 89 ALA A C 1
ATOM 693 O O . ALA A 1 89 ? -15.086 -26.358 7.356 1.00 82.50 89 ALA A O 1
ATOM 694 N N . LYS A 1 90 ? -14.267 -25.676 5.374 1.00 85.38 90 LYS A N 1
ATOM 695 C CA . LYS A 1 90 ? -13.812 -27.010 4.937 1.00 85.38 90 LYS A CA 1
ATOM 696 C C . LYS A 1 90 ? -12.754 -27.593 5.872 1.00 85.38 90 LYS A C 1
ATOM 698 O O . LYS A 1 90 ? -12.800 -28.780 6.188 1.00 85.38 90 LYS A O 1
ATOM 703 N N . LEU A 1 91 ? -11.825 -26.766 6.357 1.00 82.00 91 LEU A N 1
ATOM 704 C CA . LEU A 1 91 ? -10.816 -27.199 7.323 1.00 82.00 91 LEU A CA 1
ATOM 705 C C . LEU A 1 91 ? -11.455 -27.601 8.663 1.00 82.00 91 LEU A C 1
ATOM 707 O O . LEU A 1 91 ? -11.106 -28.634 9.234 1.00 82.00 91 LEU A O 1
ATOM 711 N N . ALA A 1 92 ? -12.419 -26.817 9.153 1.00 80.38 92 ALA A N 1
ATOM 712 C CA . ALA A 1 92 ? -13.156 -27.126 10.376 1.00 80.38 92 ALA A CA 1
ATOM 713 C C . ALA A 1 92 ? -13.994 -28.411 10.241 1.00 80.38 92 ALA A C 1
ATOM 715 O O . ALA A 1 92 ? -14.065 -29.210 11.181 1.00 80.38 92 ALA A O 1
ATOM 716 N N . GLU A 1 93 ? -14.601 -28.639 9.075 1.00 89.50 93 GLU A N 1
ATOM 717 C CA . GLU A 1 93 ? -15.356 -29.856 8.780 1.00 89.50 93 GLU A CA 1
ATOM 718 C C . GLU A 1 93 ? -14.450 -31.092 8.722 1.00 89.50 93 GLU A C 1
ATOM 720 O O . GLU A 1 93 ? -14.771 -32.110 9.340 1.00 89.50 93 GLU A O 1
ATOM 725 N N . GLU A 1 94 ? -13.282 -31.004 8.082 1.00 86.94 94 GLU A N 1
ATOM 726 C CA . GLU A 1 94 ? -12.333 -32.122 8.043 1.00 86.94 94 GLU A CA 1
ATOM 727 C C . GLU A 1 94 ? -11.772 -32.431 9.441 1.00 86.94 94 GLU A C 1
ATOM 729 O O . GLU A 1 94 ? -11.705 -33.599 9.829 1.00 86.94 94 GLU A O 1
ATOM 734 N N . CYS A 1 95 ? -11.478 -31.410 10.255 1.00 78.06 95 CYS A N 1
ATOM 735 C CA . CYS A 1 95 ? -11.118 -31.587 11.667 1.00 78.06 95 CYS A CA 1
ATOM 736 C C . CYS A 1 95 ? -12.218 -32.322 12.451 1.00 78.06 95 CYS A C 1
ATOM 738 O O . CYS A 1 95 ? -11.931 -33.265 13.194 1.00 78.06 95 CYS A O 1
ATOM 740 N N . ARG A 1 96 ? -13.490 -31.949 12.252 1.00 81.06 96 ARG A N 1
ATOM 741 C CA . ARG A 1 96 ? -14.641 -32.626 12.873 1.00 81.06 96 ARG A CA 1
ATOM 742 C C . ARG A 1 96 ? -14.774 -34.073 12.392 1.00 81.06 96 ARG A C 1
ATOM 744 O O . ARG A 1 96 ? -15.057 -34.967 13.189 1.00 81.06 96 ARG A O 1
ATOM 751 N N . ARG A 1 97 ? -14.534 -34.326 11.104 1.00 86.25 97 ARG A N 1
ATOM 752 C CA . ARG A 1 97 ? -14.572 -35.671 10.519 1.00 86.25 97 ARG A CA 1
ATOM 753 C C . ARG A 1 97 ? -13.489 -36.570 11.109 1.00 86.25 97 ARG A C 1
ATOM 755 O O . ARG A 1 97 ? -13.775 -37.718 11.453 1.00 86.25 97 ARG A O 1
ATOM 762 N N . GLN A 1 98 ? -12.273 -36.051 11.279 1.00 82.69 98 GLN A N 1
ATOM 763 C CA . GLN A 1 98 ? -11.182 -36.794 11.911 1.00 82.69 98 GLN A CA 1
ATOM 764 C C . GLN A 1 98 ? -11.440 -37.066 13.394 1.00 82.69 98 GLN A C 1
ATOM 766 O O . GLN A 1 98 ? -11.190 -38.181 13.847 1.00 82.69 98 GLN A O 1
ATOM 771 N N . TRP A 1 99 ? -12.012 -36.100 14.116 1.00 79.62 99 TRP A N 1
ATOM 772 C CA . TRP A 1 99 ? -12.419 -36.271 15.513 1.00 79.62 99 TRP A CA 1
ATOM 773 C C . TRP A 1 99 ? -13.451 -37.393 15.700 1.00 79.62 99 TRP A C 1
ATOM 775 O O . TRP A 1 99 ? -13.321 -38.239 16.583 1.00 79.62 99 TRP A O 1
ATOM 785 N N . ASN A 1 100 ? -14.460 -37.452 14.829 1.00 82.62 100 ASN A N 1
ATOM 786 C CA . ASN A 1 100 ? -15.462 -38.519 14.875 1.00 82.62 100 ASN A CA 1
ATOM 787 C C . ASN A 1 100 ? -14.861 -39.886 14.511 1.00 82.62 100 ASN A C 1
ATOM 789 O O . ASN A 1 100 ? -15.248 -40.908 15.074 1.00 82.62 100 ASN A O 1
ATOM 793 N N . LYS A 1 101 ? -13.887 -39.916 13.593 1.00 87.25 101 LYS A N 1
ATOM 794 C CA . LYS A 1 101 ? -13.215 -41.150 13.163 1.00 87.25 101 LYS A CA 1
ATOM 795 C C . LYS A 1 101 ? -12.292 -41.735 14.236 1.00 87.25 101 LYS A C 1
ATOM 797 O O . LYS A 1 101 ? -12.127 -42.951 14.278 1.00 87.25 101 LYS A O 1
ATOM 802 N N . SER A 1 102 ? -11.703 -40.905 15.098 1.00 85.12 102 SER A N 1
ATOM 803 C CA . SER A 1 102 ? -10.846 -41.360 16.201 1.00 85.12 102 SER A CA 1
ATOM 804 C C . SER A 1 102 ? -11.621 -41.833 17.437 1.00 85.12 102 SER A C 1
ATOM 806 O O . SER A 1 102 ? -10.995 -42.226 18.419 1.00 85.12 102 SER A O 1
ATOM 808 N N . GLY A 1 103 ? -12.961 -41.839 17.394 1.00 83.62 103 GLY A N 1
ATOM 809 C CA . GLY A 1 103 ? -13.795 -42.261 18.521 1.00 83.62 103 GLY A CA 1
ATOM 810 C C . GLY A 1 103 ? -13.719 -41.289 19.697 1.00 83.62 103 GLY A C 1
ATOM 811 O O . GLY A 1 103 ? -13.630 -41.734 20.840 1.00 83.62 103 GLY A O 1
ATOM 812 N N . GLY A 1 104 ? -13.694 -39.979 19.409 1.00 71.62 104 GLY A N 1
ATOM 813 C CA . GLY A 1 104 ? -13.551 -38.925 20.413 1.00 71.62 104 GLY A CA 1
ATOM 814 C C . GLY A 1 104 ? -14.484 -39.104 21.625 1.00 71.62 104 GLY A C 1
ATOM 815 O O . GLY A 1 104 ? -15.620 -39.557 21.462 1.00 71.62 104 GLY A O 1
ATOM 816 N N . PRO A 1 105 ? -14.015 -38.781 22.846 1.00 63.69 105 PRO A N 1
ATOM 817 C CA . PRO A 1 105 ? -14.764 -39.017 24.078 1.00 63.69 105 PRO A CA 1
ATOM 818 C C . PRO A 1 105 ? -16.100 -38.262 24.068 1.00 63.69 105 PRO A C 1
ATOM 820 O O . PRO A 1 105 ? -16.170 -37.114 23.639 1.00 63.69 105 PRO A O 1
ATOM 823 N N . ALA A 1 106 ? -17.156 -38.919 24.549 1.00 56.81 106 ALA A N 1
ATOM 824 C CA . ALA A 1 106 ? -18.546 -38.468 24.465 1.00 56.81 106 ALA A CA 1
ATOM 825 C C . ALA A 1 106 ? -18.924 -37.319 25.4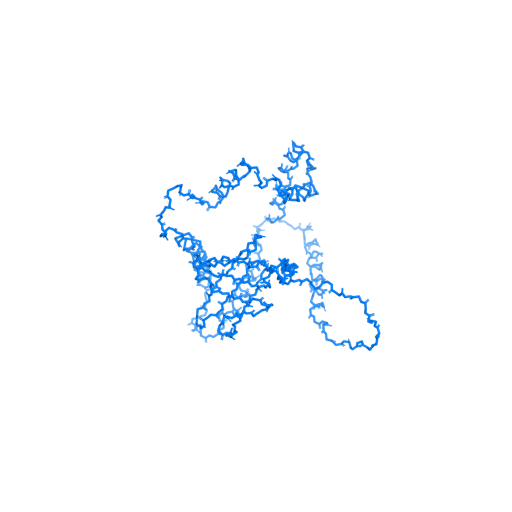28 1.00 56.81 106 ALA A C 1
ATOM 827 O O . ALA A 1 106 ? -20.111 -37.114 25.673 1.00 56.81 106 ALA A O 1
ATOM 828 N N . GLU A 1 107 ? -17.958 -36.578 25.978 1.00 58.28 107 GLU A N 1
ATOM 829 C CA . GLU A 1 107 ? -18.229 -35.521 26.961 1.00 58.28 107 GLU A CA 1
ATOM 830 C C . GLU A 1 107 ? -17.847 -34.115 26.465 1.00 58.28 107 GLU A C 1
ATOM 832 O O . GLU A 1 107 ? -16.864 -33.906 25.755 1.00 58.28 107 GLU A O 1
ATOM 837 N N . ASP A 1 108 ? -18.721 -33.179 26.833 1.00 52.28 108 ASP A N 1
ATOM 838 C CA . ASP A 1 108 ? -18.973 -31.822 26.332 1.00 52.28 108 ASP A CA 1
ATOM 839 C C . ASP A 1 108 ? -17.723 -30.922 26.135 1.00 52.28 108 ASP A C 1
ATOM 841 O O . ASP A 1 108 ? -16.962 -30.698 27.084 1.00 52.28 108 ASP A O 1
ATOM 845 N N . PRO A 1 109 ? -17.486 -30.342 24.935 1.00 53.41 109 PRO A N 1
ATOM 846 C CA . PRO A 1 109 ? -16.318 -29.511 24.661 1.00 53.41 109 PRO A CA 1
ATOM 847 C C . PRO A 1 109 ? -16.550 -28.063 25.117 1.00 53.41 109 PRO A C 1
ATOM 849 O O . PRO A 1 109 ? -16.646 -27.137 24.314 1.00 53.41 109 PRO A O 1
ATOM 852 N N . SER A 1 110 ? -16.579 -27.854 26.429 1.00 58.34 110 SER A N 1
ATOM 853 C CA . SER A 1 110 ? -16.697 -26.533 27.050 1.00 58.34 110 SER A CA 1
ATOM 854 C C . SER A 1 110 ? -15.480 -26.248 27.938 1.00 58.34 110 SER A C 1
ATOM 856 O O . SER A 1 110 ? -15.593 -26.249 29.159 1.00 58.34 110 SER A O 1
ATOM 858 N N . ARG A 1 111 ? -14.288 -26.069 27.327 1.00 46.50 111 ARG A N 1
ATOM 859 C CA . ARG A 1 111 ? -13.243 -25.094 27.759 1.00 46.50 111 ARG A CA 1
ATOM 860 C C . ARG A 1 111 ? -11.852 -25.204 27.120 1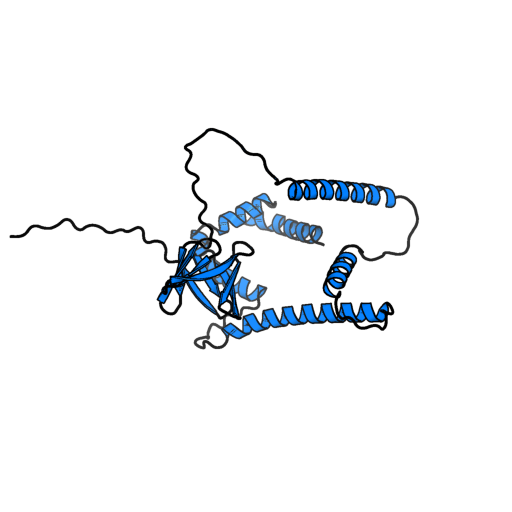.00 46.50 111 ARG A C 1
ATOM 862 O O . ARG A 1 111 ? -11.131 -24.220 27.207 1.00 46.50 111 ARG A O 1
ATOM 869 N N . ASP A 1 112 ? -11.470 -26.299 26.456 1.00 50.84 112 ASP A N 1
ATOM 870 C CA . ASP A 1 112 ? -10.059 -26.514 26.032 1.00 50.84 112 ASP A CA 1
ATOM 871 C C . ASP A 1 112 ? -9.835 -26.712 24.515 1.00 50.84 112 ASP A C 1
ATOM 873 O O . ASP A 1 112 ? -8.824 -27.247 24.050 1.00 50.84 112 ASP A O 1
ATOM 877 N N . THR A 1 113 ? -10.770 -26.241 23.691 1.00 50.88 113 THR A N 1
ATOM 878 C CA . THR A 1 113 ? -10.778 -26.476 22.236 1.00 50.88 113 THR A CA 1
ATOM 879 C C . THR A 1 113 ? -9.664 -25.743 21.477 1.00 50.88 113 THR A C 1
ATOM 881 O O . THR A 1 113 ? -9.116 -26.288 20.520 1.00 50.88 113 THR A O 1
ATOM 884 N N . VAL A 1 114 ? -9.237 -24.556 21.919 1.00 46.00 114 VAL A N 1
ATOM 885 C CA . VAL A 1 114 ? -8.193 -23.770 21.226 1.00 46.00 114 VAL A CA 1
ATOM 886 C C . VAL A 1 114 ? -6.800 -24.411 21.355 1.00 46.00 114 VAL A C 1
ATOM 888 O O . VAL A 1 114 ? -5.998 -24.358 20.418 1.00 46.00 114 VAL A O 1
ATOM 891 N N . GLY A 1 115 ? -6.514 -25.070 22.483 1.00 48.03 115 GLY A N 1
ATOM 892 C CA . GLY A 1 115 ? -5.261 -25.804 22.698 1.00 48.03 115 GLY A CA 1
ATOM 893 C C . GLY A 1 115 ? -5.175 -27.079 21.854 1.00 48.03 115 GLY A C 1
ATOM 894 O O . GLY A 1 115 ? -4.139 -27.357 21.244 1.00 48.03 115 GLY A O 1
ATOM 895 N N . ALA A 1 116 ? -6.288 -27.809 21.744 1.00 52.41 116 ALA A N 1
ATOM 896 C CA . ALA A 1 116 ? -6.383 -29.019 20.932 1.00 52.41 116 ALA A CA 1
ATOM 897 C C . ALA A 1 116 ? -6.275 -28.723 19.423 1.00 52.41 116 ALA A C 1
ATOM 899 O O . ALA A 1 116 ? -5.544 -29.427 18.727 1.00 52.41 116 ALA A O 1
ATOM 900 N N . TYR A 1 117 ? -6.894 -27.642 18.927 1.00 49.47 117 TYR A N 1
ATOM 901 C CA . TYR A 1 117 ? -6.783 -27.223 17.518 1.00 49.47 117 TYR A CA 1
ATOM 902 C C . TYR A 1 117 ? -5.351 -26.828 17.125 1.00 49.47 117 TYR A C 1
ATOM 904 O O . TYR A 1 117 ? -4.870 -27.228 16.064 1.00 49.47 117 TYR A O 1
ATOM 912 N N . LYS A 1 118 ? -4.622 -26.120 18.002 1.00 48.44 118 LYS A N 1
ATOM 913 C CA . LYS A 1 118 ? -3.199 -25.804 17.776 1.00 48.44 118 LYS A CA 1
ATOM 914 C C . LYS A 1 118 ? -2.314 -27.054 17.773 1.00 48.44 118 LYS A C 1
ATOM 916 O O . LYS A 1 118 ? -1.374 -27.132 16.986 1.00 48.44 118 LYS A O 1
ATOM 921 N N . SER A 1 119 ? -2.615 -28.038 18.622 1.00 53.34 119 SER A N 1
ATOM 922 C CA . SER A 1 119 ? -1.858 -29.295 18.694 1.00 53.34 119 SER A CA 1
ATOM 923 C C . SER A 1 119 ? -2.145 -30.228 17.506 1.00 53.34 119 SER A C 1
ATOM 925 O O . SER A 1 119 ? -1.233 -30.885 17.007 1.00 53.34 119 SER A O 1
ATOM 927 N N . LEU A 1 120 ? -3.384 -30.243 16.997 1.00 48.44 120 LEU A N 1
ATOM 928 C CA . LEU A 1 120 ? -3.779 -31.051 15.839 1.00 48.44 120 LEU A CA 1
ATOM 929 C C . LEU A 1 120 ? -3.204 -30.491 14.530 1.00 48.44 120 LEU A C 1
ATOM 931 O O . LEU A 1 120 ? -2.639 -31.249 13.745 1.00 48.44 120 LEU A O 1
ATOM 935 N N . ALA A 1 121 ? -3.251 -29.166 14.339 1.00 46.53 121 ALA A N 1
ATOM 936 C CA . ALA A 1 121 ? -2.593 -28.503 13.213 1.00 46.53 121 ALA A CA 1
ATOM 937 C C . ALA A 1 121 ? -1.074 -28.754 13.238 1.00 46.53 121 ALA A C 1
ATOM 939 O O . ALA A 1 121 ? -0.487 -29.120 12.224 1.00 46.53 121 ALA A O 1
ATOM 940 N N . ALA A 1 122 ? -0.439 -28.672 14.413 1.00 48.41 122 ALA A N 1
ATOM 941 C CA . ALA A 1 122 ? 0.983 -28.978 14.562 1.00 48.41 122 ALA A CA 1
ATOM 942 C C . ALA A 1 122 ? 1.340 -30.444 14.236 1.00 48.41 122 ALA A C 1
ATOM 944 O O . ALA A 1 122 ? 2.443 -30.692 13.754 1.00 48.41 122 ALA A O 1
ATOM 945 N N . ARG A 1 123 ? 0.434 -31.410 14.461 1.00 49.41 123 ARG A N 1
ATOM 946 C CA . ARG A 1 123 ? 0.634 -32.823 14.076 1.00 49.41 123 ARG A CA 1
ATOM 947 C C . ARG A 1 123 ? 0.420 -33.058 12.583 1.00 49.41 123 ARG A C 1
ATOM 949 O O . ARG A 1 123 ? 1.223 -33.756 11.977 1.00 49.41 123 ARG A O 1
ATOM 956 N N . PHE A 1 124 ? -0.573 -32.407 11.980 1.00 45.19 124 PHE A N 1
ATOM 957 C CA . PHE A 1 124 ? -0.833 -32.495 10.538 1.00 45.19 124 PHE A CA 1
ATOM 958 C C . PHE A 1 124 ? 0.335 -31.964 9.688 1.00 45.19 124 PHE A C 1
ATOM 960 O O . PHE A 1 124 ? 0.581 -32.462 8.596 1.00 45.19 124 PHE A O 1
ATOM 967 N N . PHE A 1 125 ? 1.095 -30.990 10.207 1.00 46.22 125 PHE A N 1
ATOM 968 C CA . PHE A 1 125 ? 2.317 -30.483 9.566 1.00 46.22 125 PHE A CA 1
ATOM 969 C C . PHE A 1 125 ? 3.607 -31.217 9.986 1.00 46.22 125 PHE A C 1
ATOM 971 O O . PHE A 1 125 ? 4.662 -30.954 9.409 1.00 46.22 125 PHE A O 1
ATOM 978 N N . ALA A 1 126 ? 3.553 -32.120 10.973 1.00 45.19 126 ALA A N 1
ATOM 979 C CA . ALA A 1 126 ? 4.704 -32.908 11.430 1.00 45.19 126 ALA A CA 1
ATOM 980 C C . ALA A 1 126 ? 4.728 -34.339 10.864 1.00 45.19 126 ALA A C 1
ATOM 982 O O . ALA A 1 126 ? 5.802 -34.930 10.759 1.00 45.19 126 ALA A O 1
ATOM 983 N N . GLU A 1 127 ? 3.575 -34.892 10.483 1.00 39.66 127 GLU A N 1
ATOM 984 C CA . GLU A 1 127 ? 3.459 -36.225 9.888 1.00 39.66 127 GLU A CA 1
ATOM 985 C C . GLU A 1 127 ? 3.271 -36.100 8.368 1.00 39.66 127 GLU A C 1
ATOM 987 O O . GLU A 1 127 ? 2.167 -35.940 7.854 1.00 39.66 127 GLU A O 1
ATOM 992 N N . GLY A 1 128 ? 4.388 -36.141 7.632 1.00 38.78 128 GLY A N 1
ATOM 993 C CA . GLY A 1 128 ? 4.360 -36.381 6.188 1.00 38.78 128 GLY A CA 1
ATOM 994 C C . GLY A 1 128 ? 3.787 -37.773 5.872 1.00 38.78 128 GLY A C 1
ATOM 995 O O . GLY A 1 128 ? 3.816 -38.651 6.736 1.00 38.78 128 GLY A O 1
ATOM 996 N N . PRO A 1 129 ? 3.261 -37.996 4.654 1.00 37.00 129 PRO A N 1
ATOM 997 C CA . PRO A 1 129 ? 2.524 -39.208 4.316 1.00 37.00 129 PRO A CA 1
ATOM 998 C C . PRO A 1 129 ? 3.360 -40.473 4.539 1.00 37.00 129 PRO A C 1
ATOM 1000 O O . PRO A 1 129 ? 4.472 -40.615 4.029 1.00 37.00 129 PRO A O 1
ATOM 1003 N N . ASP A 1 130 ? 2.768 -41.390 5.300 1.00 35.91 130 ASP A N 1
ATOM 1004 C CA . ASP A 1 130 ? 3.303 -42.691 5.681 1.00 35.91 130 ASP A CA 1
ATOM 1005 C C . ASP A 1 130 ? 3.404 -43.601 4.439 1.00 35.91 130 ASP A C 1
ATOM 1007 O O . ASP A 1 130 ? 2.440 -44.239 4.006 1.00 35.91 130 ASP A O 1
ATOM 1011 N N . VAL A 1 131 ? 4.581 -43.620 3.805 1.00 39.66 131 VAL A N 1
ATOM 1012 C CA . VAL A 1 131 ? 4.924 -44.571 2.738 1.00 39.66 131 VAL A CA 1
ATOM 1013 C C . VAL A 1 131 ? 5.278 -45.907 3.388 1.00 39.66 131 VAL A C 1
ATOM 1015 O O . VAL A 1 131 ? 6.442 -46.229 3.628 1.00 39.66 131 VAL A O 1
ATOM 1018 N N . ALA A 1 132 ? 4.266 -46.726 3.660 1.00 40.94 132 ALA A N 1
ATOM 1019 C CA . ALA A 1 132 ? 4.472 -48.109 4.065 1.00 40.94 132 ALA A CA 1
ATOM 1020 C C . ALA A 1 132 ? 4.564 -49.035 2.838 1.00 40.94 132 ALA A C 1
ATOM 1022 O O . ALA A 1 132 ? 3.542 -49.473 2.311 1.00 40.94 132 ALA A O 1
ATOM 1023 N N . ARG A 1 133 ? 5.795 -49.379 2.425 1.00 42.50 133 ARG A N 1
ATOM 1024 C CA . ARG A 1 133 ? 6.319 -50.767 2.303 1.00 42.50 133 ARG A CA 1
ATOM 1025 C C . ARG A 1 133 ? 7.575 -50.832 1.424 1.00 42.50 133 ARG A C 1
ATOM 1027 O O . ARG A 1 133 ? 7.482 -50.839 0.202 1.00 42.50 133 ARG A O 1
ATOM 1034 N N . GLY A 1 134 ? 8.733 -51.031 2.059 1.00 30.98 134 GLY A N 1
ATOM 1035 C CA . GLY A 1 134 ? 9.918 -51.567 1.386 1.00 30.98 134 GLY A CA 1
ATOM 1036 C C . GLY A 1 134 ? 11.218 -51.467 2.190 1.00 30.98 134 GLY A C 1
ATOM 1037 O O . GLY A 1 134 ? 11.870 -50.441 2.118 1.00 30.98 134 GLY A O 1
ATOM 1038 N N . GLY A 1 135 ? 11.593 -52.559 2.874 1.00 36.56 135 GLY A N 1
ATOM 1039 C CA . GLY A 1 135 ? 12.984 -53.014 3.092 1.00 36.56 135 GLY A CA 1
ATOM 1040 C C . GLY A 1 135 ? 13.923 -52.210 4.019 1.00 36.56 135 GLY A C 1
ATOM 1041 O O . GLY A 1 135 ? 13.889 -50.985 4.020 1.00 36.56 135 GLY A O 1
ATOM 1042 N N . PRO A 1 136 ? 14.791 -52.876 4.812 1.00 50.38 136 PRO A N 1
ATOM 1043 C CA . PRO A 1 136 ? 15.592 -52.221 5.842 1.00 50.38 136 PRO A CA 1
ATOM 1044 C C . PRO A 1 136 ? 16.932 -51.658 5.331 1.00 50.38 136 PRO A C 1
ATOM 1046 O O . PRO A 1 136 ? 17.492 -52.115 4.340 1.00 50.38 136 PRO A O 1
ATOM 1049 N N . ASP A 1 137 ? 17.445 -50.710 6.120 1.00 50.91 137 ASP A N 1
ATOM 1050 C CA . ASP A 1 137 ? 18.843 -50.275 6.231 1.00 50.91 137 ASP A CA 1
ATOM 1051 C C . ASP A 1 137 ? 19.445 -49.378 5.137 1.00 50.91 137 ASP A C 1
ATOM 1053 O O . ASP A 1 137 ? 20.312 -49.768 4.365 1.00 50.91 137 ASP A O 1
ATOM 1057 N N . SER A 1 138 ? 19.086 -48.087 5.181 1.00 55.03 138 SER A N 1
ATOM 1058 C CA . SER A 1 138 ? 20.066 -46.986 4.998 1.00 55.03 138 SER A CA 1
ATOM 1059 C C . SER A 1 138 ? 19.520 -45.600 5.387 1.00 55.03 138 SER A C 1
ATOM 1061 O O . SER A 1 138 ? 20.282 -44.732 5.812 1.00 55.03 138 SER A O 1
ATOM 1063 N N . GLY A 1 139 ? 18.199 -45.388 5.335 1.00 46.28 139 GLY A N 1
ATOM 1064 C CA . GLY A 1 139 ? 17.592 -44.061 5.546 1.00 46.28 139 GLY A CA 1
ATOM 1065 C C . GLY A 1 139 ? 17.545 -43.564 6.999 1.00 46.28 139 GLY A C 1
ATOM 1066 O O . GLY A 1 139 ? 17.559 -42.358 7.253 1.00 46.28 139 GLY A O 1
ATOM 1067 N N . ALA A 1 140 ? 17.548 -44.470 7.983 1.00 51.62 140 ALA A N 1
ATOM 1068 C CA . ALA A 1 140 ? 17.352 -44.104 9.390 1.00 51.62 140 ALA A CA 1
ATOM 1069 C C . ALA A 1 140 ? 18.523 -43.298 9.989 1.00 51.62 140 ALA A C 1
ATOM 1071 O O . ALA A 1 140 ? 18.325 -42.514 10.918 1.00 51.62 140 ALA A O 1
ATOM 1072 N N . ALA A 1 141 ? 19.743 -43.458 9.466 1.00 53.88 141 ALA A N 1
ATOM 1073 C CA . ALA A 1 141 ? 20.915 -42.727 9.951 1.00 53.88 141 ALA A CA 1
ATOM 1074 C C . ALA A 1 141 ? 20.924 -41.260 9.484 1.00 53.88 141 ALA A C 1
ATOM 1076 O O . ALA A 1 141 ? 21.301 -40.371 10.251 1.00 53.88 141 ALA A O 1
ATOM 1077 N N . VAL A 1 142 ? 20.454 -40.999 8.259 1.00 57.53 142 VAL A N 1
ATOM 1078 C CA . VAL A 1 142 ? 20.383 -39.648 7.679 1.00 57.53 142 VAL A CA 1
ATOM 1079 C C . VAL A 1 142 ? 19.270 -38.842 8.349 1.00 57.53 142 VAL A C 1
ATOM 1081 O O . VAL A 1 142 ? 19.538 -37.756 8.861 1.00 57.53 142 VAL A O 1
ATOM 1084 N N . ALA A 1 143 ? 18.082 -39.435 8.511 1.00 59.06 143 ALA A N 1
ATOM 1085 C CA . ALA A 1 143 ? 16.961 -38.800 9.208 1.00 59.06 143 ALA A CA 1
ATOM 1086 C C . ALA A 1 143 ? 17.297 -38.438 10.671 1.00 59.06 143 ALA A C 1
ATOM 1088 O O . ALA A 1 143 ? 16.931 -37.372 11.165 1.00 59.06 143 ALA A O 1
ATOM 1089 N N . ARG A 1 144 ? 18.074 -39.280 11.374 1.00 66.19 144 ARG A N 1
ATOM 1090 C CA . ARG A 1 144 ? 18.538 -38.989 12.747 1.00 66.19 144 ARG A CA 1
ATOM 1091 C C . ARG A 1 144 ? 19.585 -37.873 12.805 1.00 66.19 144 ARG A C 1
ATOM 1093 O O . ARG A 1 144 ? 19.626 -37.136 13.793 1.00 66.19 144 ARG A O 1
ATOM 1100 N N . ARG A 1 145 ? 20.431 -37.736 11.778 1.00 64.38 145 ARG A N 1
ATOM 1101 C CA . ARG A 1 145 ? 21.418 -36.647 11.677 1.00 64.38 145 ARG A CA 1
ATOM 1102 C C . ARG A 1 145 ? 20.728 -35.310 11.403 1.00 64.38 145 ARG A C 1
ATOM 1104 O O . ARG A 1 145 ? 21.088 -34.305 12.013 1.00 64.38 145 ARG A O 1
ATOM 1111 N N . GLU A 1 146 ? 19.698 -35.326 10.568 1.00 63.16 146 GLU A N 1
ATOM 1112 C CA . GLU A 1 146 ? 18.916 -34.147 10.204 1.00 63.16 146 GLU A CA 1
ATOM 1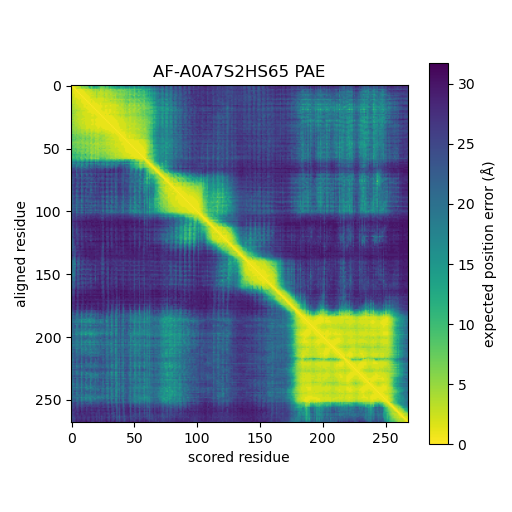113 C C . GLU A 1 146 ? 18.023 -33.664 11.357 1.00 63.16 146 GLU A C 1
ATOM 1115 O O . GLU A 1 146 ? 18.068 -32.487 11.719 1.00 63.16 146 GLU A O 1
ATOM 1120 N N . ALA A 1 147 ? 17.350 -34.580 12.064 1.00 62.78 147 ALA A N 1
ATOM 1121 C CA . ALA A 1 147 ? 16.571 -34.253 13.263 1.00 62.78 147 ALA A CA 1
ATOM 1122 C C . ALA A 1 147 ? 17.432 -33.647 14.392 1.00 62.78 147 ALA A C 1
ATOM 1124 O O . ALA A 1 147 ? 17.001 -32.730 15.095 1.00 62.78 147 ALA A O 1
ATOM 1125 N N . ARG A 1 148 ? 18.684 -34.107 14.553 1.00 71.56 148 ARG A N 1
ATOM 1126 C CA . ARG A 1 148 ? 19.638 -33.513 15.509 1.00 71.56 148 ARG A CA 1
ATOM 1127 C C . ARG A 1 148 ? 20.116 -32.123 15.083 1.00 71.56 148 ARG A C 1
ATOM 1129 O O . ARG A 1 148 ? 20.292 -31.268 15.950 1.00 71.56 148 ARG A O 1
ATOM 1136 N N . SER A 1 149 ? 20.293 -31.885 13.781 1.00 66.75 149 SER A N 1
ATOM 1137 C CA . SER A 1 149 ? 20.638 -30.562 13.242 1.00 66.75 149 SER A CA 1
ATOM 1138 C C . SER A 1 149 ? 19.506 -29.552 13.475 1.00 66.75 149 SER A C 1
ATOM 1140 O O . SER A 1 149 ? 19.737 -28.464 14.006 1.00 66.75 149 SER A O 1
ATOM 1142 N N . GLN A 1 150 ? 18.258 -29.954 13.209 1.00 64.75 150 GLN A N 1
ATOM 1143 C CA . GLN A 1 150 ? 17.082 -29.108 13.431 1.00 64.75 150 GLN A CA 1
ATOM 1144 C C . GLN A 1 150 ? 16.846 -28.797 14.919 1.00 64.75 150 GLN A C 1
ATOM 1146 O O . GLN A 1 150 ? 16.505 -27.667 15.270 1.00 64.75 150 GLN A O 1
ATOM 1151 N N . LEU A 1 151 ? 17.084 -29.755 15.824 1.00 64.44 151 LEU A N 1
ATOM 1152 C CA . LEU A 1 151 ? 16.964 -29.517 17.269 1.00 64.44 151 LEU A CA 1
ATOM 1153 C C . LEU A 1 151 ? 18.050 -28.563 17.803 1.00 64.44 151 LEU A C 1
ATOM 1155 O O . LEU A 1 151 ? 17.787 -27.796 18.732 1.00 64.44 151 LEU A O 1
ATOM 1159 N N . ARG A 1 152 ? 19.250 -28.574 17.204 1.00 69.56 152 ARG A N 1
ATOM 1160 C CA . ARG A 1 152 ? 20.326 -27.626 17.529 1.00 69.56 152 ARG A CA 1
ATOM 1161 C C . ARG A 1 152 ? 19.961 -26.203 17.094 1.00 69.56 152 ARG A C 1
ATOM 1163 O O . ARG A 1 152 ? 20.026 -25.310 17.934 1.00 69.56 152 ARG A O 1
ATOM 1170 N N . MET A 1 153 ? 19.479 -26.016 15.860 1.00 63.66 153 MET A N 1
ATOM 1171 C CA . MET A 1 153 ? 19.027 -24.702 15.370 1.00 63.66 153 MET A CA 1
ATOM 1172 C C . MET A 1 153 ? 17.858 -24.139 16.191 1.00 63.66 153 MET A C 1
ATOM 1174 O O . MET A 1 153 ? 17.852 -22.960 16.537 1.00 63.66 153 MET A O 1
ATOM 1178 N N . ARG A 1 154 ? 16.893 -24.980 16.595 1.00 57.12 154 ARG A N 1
ATOM 1179 C CA . ARG A 1 154 ? 15.762 -24.534 17.432 1.00 57.12 154 ARG A CA 1
ATOM 1180 C C . ARG A 1 154 ? 16.185 -24.118 18.844 1.00 57.12 154 ARG A C 1
ATOM 1182 O O . ARG A 1 154 ? 15.581 -23.208 19.405 1.00 57.12 154 ARG A O 1
ATOM 1189 N N . ARG A 1 155 ? 17.219 -24.744 19.424 1.00 53.94 155 ARG A N 1
ATOM 1190 C CA . ARG A 1 155 ? 17.781 -24.321 20.721 1.00 53.94 155 ARG A CA 1
ATOM 1191 C C . ARG A 1 155 ? 18.544 -22.998 20.627 1.00 53.94 155 ARG A C 1
ATOM 1193 O O . ARG A 1 155 ? 18.465 -22.209 21.562 1.00 53.94 155 ARG A O 1
ATOM 1200 N N . GLU A 1 156 ? 19.218 -22.740 19.511 1.00 54.19 156 GLU A N 1
ATOM 1201 C CA . GLU A 1 156 ? 19.917 -21.472 19.261 1.00 54.19 156 GLU A CA 1
ATOM 1202 C C . GLU A 1 156 ? 18.924 -20.318 19.044 1.00 54.19 156 GLU A C 1
ATOM 1204 O O . GLU A 1 156 ? 19.024 -19.283 19.699 1.00 54.19 156 GLU A O 1
ATOM 1209 N N . ALA A 1 157 ? 17.872 -20.539 18.249 1.00 46.12 157 ALA A N 1
ATOM 1210 C CA . ALA A 1 157 ? 16.810 -19.554 18.036 1.00 46.12 157 ALA A CA 1
ATOM 1211 C C . ALA A 1 157 ? 16.026 -19.230 19.326 1.00 46.12 157 ALA A C 1
ATOM 1213 O O . ALA A 1 157 ? 15.704 -18.075 19.598 1.00 46.12 157 ALA A O 1
ATOM 1214 N N . ALA A 1 158 ? 15.766 -20.230 20.176 1.00 44.91 158 ALA A N 1
ATOM 1215 C CA . ALA A 1 158 ? 15.086 -20.021 21.457 1.00 44.91 158 ALA A CA 1
ATOM 1216 C C . ALA A 1 158 ? 15.957 -19.302 22.511 1.00 44.91 158 ALA A C 1
ATOM 1218 O O . ALA A 1 158 ? 15.415 -18.705 23.443 1.00 44.91 158 ALA A O 1
ATOM 1219 N N . SER A 1 159 ? 17.287 -19.332 22.365 1.00 40.09 159 SER A N 1
ATOM 1220 C CA . SER A 1 159 ? 18.228 -18.586 23.212 1.00 40.09 159 SER A CA 1
ATOM 1221 C C . SER A 1 159 ? 18.193 -17.081 22.928 1.00 40.09 159 SER A C 1
ATOM 1223 O O . SER A 1 159 ? 18.358 -16.285 23.848 1.00 40.09 159 SER A O 1
ATOM 1225 N N . ILE A 1 160 ? 17.938 -16.685 21.677 1.00 48.88 160 ILE A N 1
ATOM 1226 C CA . ILE A 1 160 ? 17.885 -15.275 21.256 1.00 48.88 160 ILE A CA 1
ATOM 1227 C C . ILE A 1 160 ? 16.643 -14.576 21.832 1.00 48.88 160 ILE A C 1
ATOM 1229 O O . ILE A 1 160 ? 16.714 -13.431 22.263 1.00 48.88 160 ILE A O 1
ATOM 1233 N N . ILE A 1 161 ? 15.521 -15.293 21.946 1.00 46.50 161 ILE A N 1
ATOM 1234 C CA . ILE A 1 161 ? 14.243 -14.732 22.418 1.00 46.50 161 ILE A CA 1
ATOM 1235 C C . ILE A 1 161 ? 14.183 -14.613 23.956 1.00 46.50 161 ILE A C 1
ATOM 1237 O O . ILE A 1 161 ? 13.434 -13.796 24.485 1.00 46.50 161 ILE A O 1
ATOM 1241 N N . ARG A 1 162 ? 14.980 -15.389 24.708 1.00 44.00 162 ARG A N 1
ATOM 1242 C CA . ARG A 1 162 ? 14.924 -15.424 26.188 1.00 44.00 162 ARG A CA 1
ATOM 1243 C C . ARG A 1 162 ? 16.050 -14.647 26.892 1.00 44.00 162 ARG A C 1
ATOM 1245 O O . ARG A 1 162 ? 16.080 -14.618 28.118 1.00 44.00 162 ARG A O 1
ATOM 1252 N N . GLY A 1 163 ? 16.960 -14.021 26.141 1.00 34.34 163 GLY A N 1
ATOM 1253 C CA . GLY A 1 163 ? 18.139 -13.316 26.669 1.00 34.34 163 GLY A CA 1
ATOM 1254 C C . GLY A 1 163 ? 18.051 -11.784 26.739 1.00 34.34 163 GLY A C 1
ATOM 1255 O O . GLY A 1 163 ? 19.017 -11.157 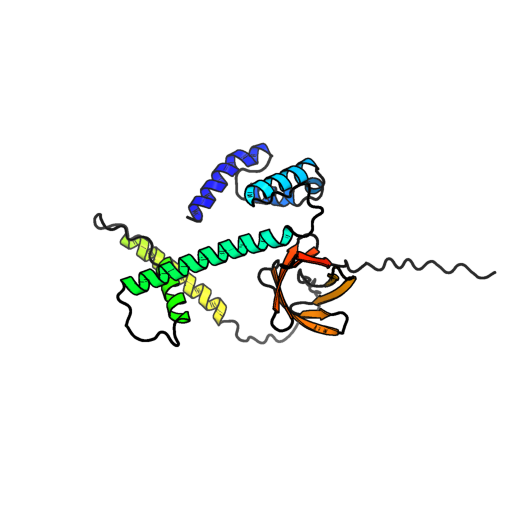27.156 1.00 34.34 163 GLY A O 1
ATOM 1256 N N . GLY A 1 164 ? 16.930 -11.159 26.362 1.00 36.97 164 GLY A N 1
ATOM 1257 C CA . GLY A 1 164 ? 16.774 -9.691 26.310 1.00 36.97 164 GLY A CA 1
ATOM 1258 C C . GLY A 1 164 ? 16.580 -8.990 27.664 1.00 36.97 164 GLY A C 1
ATOM 1259 O O . GLY A 1 164 ? 15.900 -7.972 27.735 1.00 36.97 164 GLY A O 1
ATOM 1260 N N . GLY A 1 165 ? 17.119 -9.548 28.749 1.00 40.88 165 GLY A N 1
ATOM 1261 C CA . GLY A 1 165 ? 17.018 -9.000 30.099 1.00 40.88 165 GLY A CA 1
ATOM 1262 C C . GLY A 1 165 ? 18.315 -8.332 30.550 1.00 40.88 165 GLY A C 1
ATOM 1263 O O . GLY A 1 165 ? 19.211 -9.007 31.038 1.00 40.88 165 GLY A O 1
ATOM 1264 N N . GLY A 1 166 ? 18.371 -7.003 30.442 1.00 42.94 166 GLY A N 1
ATOM 1265 C CA . GLY A 1 166 ? 19.110 -6.127 31.358 1.00 42.94 166 GLY A CA 1
ATOM 1266 C C . GLY A 1 166 ? 20.642 -6.176 31.342 1.00 42.94 166 GLY A C 1
ATOM 1267 O O . GLY A 1 166 ? 21.257 -6.827 32.180 1.00 42.94 166 GLY A O 1
ATOM 1268 N N . LEU A 1 167 ? 21.260 -5.310 30.535 1.00 38.00 167 LEU A N 1
ATOM 1269 C CA . LEU A 1 167 ? 22.581 -4.755 30.839 1.00 38.00 167 LEU A CA 1
ATOM 1270 C C . LEU A 1 167 ? 22.528 -3.230 30.732 1.00 38.00 167 LEU A C 1
ATOM 1272 O O . LEU A 1 167 ? 22.425 -2.655 29.652 1.00 38.00 167 LEU A O 1
ATOM 1276 N N . ARG A 1 168 ? 22.604 -2.582 31.899 1.00 45.84 168 ARG A N 1
ATOM 1277 C CA . ARG A 1 168 ? 22.916 -1.159 32.037 1.00 45.84 168 ARG A CA 1
ATOM 1278 C C . ARG A 1 168 ? 24.257 -0.887 31.349 1.00 45.84 168 ARG A C 1
ATOM 1280 O O . ARG A 1 168 ? 25.271 -1.439 31.771 1.00 45.84 168 ARG A O 1
ATOM 1287 N N . ARG A 1 169 ? 24.280 -0.001 30.351 1.00 39.22 169 ARG A N 1
ATOM 1288 C CA . ARG A 1 169 ? 25.508 0.682 29.924 1.00 39.22 169 ARG A CA 1
ATOM 1289 C C . ARG A 1 169 ? 25.580 2.050 30.606 1.00 39.22 169 ARG A C 1
ATOM 1291 O O . ARG A 1 169 ? 24.678 2.859 30.401 1.00 39.22 169 ARG A O 1
ATOM 1298 N N . PRO A 1 170 ? 26.621 2.326 31.406 1.00 42.12 170 PRO A N 1
ATOM 1299 C CA . PRO A 1 170 ? 26.979 3.680 31.771 1.00 42.12 170 PRO A CA 1
ATOM 1300 C C . PRO A 1 170 ? 27.915 4.266 30.705 1.00 42.12 170 PRO A C 1
ATOM 1302 O O . PRO A 1 170 ? 28.899 3.635 30.331 1.00 42.12 170 PRO A O 1
ATOM 1305 N N . GLY A 1 171 ? 27.630 5.499 30.294 1.00 45.56 171 GLY A N 1
ATOM 1306 C CA . GLY A 1 171 ? 28.649 6.458 29.873 1.00 45.56 171 GLY A CA 1
ATOM 1307 C C . GLY A 1 171 ? 29.095 6.422 28.411 1.00 45.56 171 GLY A C 1
ATOM 1308 O O . GLY A 1 171 ? 29.842 5.544 27.997 1.00 45.56 171 GLY A O 1
ATOM 1309 N N . GLY A 1 172 ? 28.757 7.504 27.707 1.00 49.41 172 GLY A N 1
ATOM 1310 C CA . GLY A 1 172 ? 29.653 8.123 26.734 1.00 49.41 172 GLY A CA 1
ATOM 1311 C C . GLY A 1 172 ? 29.488 7.668 25.292 1.00 49.41 172 GLY A C 1
ATOM 1312 O O . GLY A 1 172 ? 30.093 6.683 24.883 1.00 49.41 172 GLY A O 1
ATOM 1313 N N . LEU A 1 173 ? 28.724 8.448 24.526 1.00 41.66 173 LEU A N 1
ATOM 1314 C CA . LEU A 1 173 ? 29.173 9.148 23.314 1.00 41.66 173 LEU A CA 1
ATOM 1315 C C . LEU A 1 173 ? 27.951 9.838 22.695 1.00 41.66 173 LEU A C 1
ATOM 1317 O O . LEU A 1 173 ? 27.095 9.202 22.090 1.00 41.66 173 LEU A O 1
ATOM 1321 N N . GLU A 1 174 ? 27.861 11.146 22.922 1.00 50.66 174 GLU A N 1
ATOM 1322 C CA . GLU A 1 174 ? 26.952 12.038 22.208 1.00 50.66 174 GLU A CA 1
ATOM 1323 C C . GLU A 1 174 ? 27.437 12.220 20.764 1.00 50.66 174 GLU A C 1
ATOM 1325 O O . GLU A 1 174 ? 28.638 12.359 20.524 1.00 50.66 174 GLU A O 1
ATOM 1330 N N . GLY A 1 175 ? 26.493 12.304 19.823 1.00 48.72 175 GLY A N 1
ATOM 1331 C CA . GLY A 1 175 ? 26.695 13.097 18.610 1.00 48.72 175 GLY A CA 1
ATOM 1332 C C . GLY A 1 175 ? 26.872 12.340 17.298 1.00 48.72 175 GLY A C 1
ATOM 1333 O O . GLY A 1 175 ? 27.787 12.650 16.543 1.00 48.72 175 GLY A O 1
ATOM 1334 N N . ILE A 1 176 ? 25.964 11.420 16.970 1.00 43.56 176 ILE A N 1
ATOM 1335 C CA . ILE A 1 176 ? 25.619 11.163 15.566 1.00 43.56 176 ILE A CA 1
ATOM 1336 C C . ILE A 1 176 ? 24.097 11.087 15.515 1.00 43.56 176 ILE A C 1
ATOM 1338 O O . ILE A 1 176 ? 23.511 10.156 16.058 1.00 43.56 176 ILE A O 1
ATOM 1342 N N . SER A 1 177 ? 23.460 12.123 14.972 1.00 46.47 177 SER A N 1
ATOM 1343 C CA . SER A 1 177 ? 22.008 12.197 14.839 1.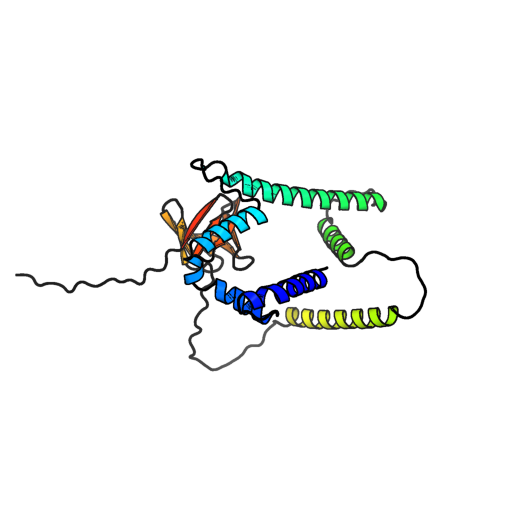00 46.47 177 SER A CA 1
ATOM 1344 C C . SER A 1 177 ? 21.530 11.024 13.992 1.00 46.47 177 SER A C 1
ATOM 1346 O O . SER A 1 177 ? 21.810 10.968 12.795 1.00 46.47 177 SER A O 1
ATOM 1348 N N . GLU A 1 178 ? 20.851 10.078 14.634 1.00 48.56 178 GLU A N 1
ATOM 1349 C CA . GLU A 1 178 ? 20.097 9.023 13.975 1.00 48.56 178 GLU A CA 1
ATOM 1350 C C . GLU A 1 178 ? 19.151 9.695 12.975 1.00 48.56 178 GLU A C 1
ATOM 1352 O O . GLU A 1 178 ? 18.271 10.470 13.355 1.00 48.56 178 GLU A O 1
ATOM 1357 N N . GLY A 1 179 ? 19.378 9.461 11.681 1.00 47.06 179 GLY A N 1
ATOM 1358 C CA . GLY A 1 179 ? 18.389 9.759 10.656 1.00 47.06 179 GLY A CA 1
ATOM 1359 C C . GLY A 1 179 ? 17.201 8.856 10.929 1.00 47.06 179 GLY A C 1
ATOM 1360 O O . GLY A 1 179 ? 17.211 7.708 10.499 1.00 47.06 179 GLY A O 1
ATOM 1361 N N . GLY A 1 180 ? 16.259 9.345 11.738 1.00 52.31 180 GLY A N 1
ATOM 1362 C CA . GLY A 1 180 ? 15.092 8.591 12.163 1.00 52.31 180 GLY A CA 1
ATOM 1363 C C . GLY A 1 180 ? 14.364 8.076 10.935 1.00 52.31 180 GLY A C 1
ATOM 1364 O O . GLY A 1 180 ? 13.863 8.867 10.135 1.00 52.31 180 GLY A O 1
ATOM 1365 N N . GLU A 1 181 ? 14.361 6.757 10.770 1.00 63.78 181 GLU A N 1
ATOM 1366 C CA . GLU A 1 181 ? 13.506 6.082 9.808 1.00 63.78 181 GLU A CA 1
ATOM 1367 C C . GLU A 1 181 ? 12.073 6.467 10.178 1.00 63.78 181 GLU A C 1
ATOM 1369 O O . GLU A 1 181 ? 11.544 6.014 11.191 1.00 63.78 181 GLU A O 1
ATOM 1374 N N . GLN A 1 182 ? 11.476 7.394 9.422 1.00 69.19 182 GLN A N 1
ATOM 1375 C CA . GLN A 1 182 ? 10.050 7.667 9.553 1.00 69.19 182 GLN A CA 1
ATOM 1376 C C . GLN A 1 182 ? 9.330 6.350 9.317 1.00 69.19 182 GLN A C 1
ATOM 1378 O O . GLN A 1 182 ? 9.556 5.706 8.286 1.00 69.19 182 GLN A O 1
ATOM 1383 N N . GLU A 1 183 ? 8.485 5.945 10.266 1.00 82.19 183 GLU A N 1
ATOM 1384 C CA . GLU A 1 183 ? 7.670 4.764 10.044 1.00 82.19 183 GLU A CA 1
ATOM 1385 C C . GLU A 1 183 ? 6.827 4.988 8.780 1.00 82.19 183 GLU A C 1
ATOM 1387 O O . GLU A 1 183 ? 6.365 6.106 8.531 1.00 82.19 183 GLU A O 1
ATOM 1392 N N . PRO A 1 184 ? 6.631 3.952 7.946 1.00 87.62 184 PRO A N 1
ATOM 1393 C CA . PRO A 1 184 ? 6.031 4.105 6.620 1.00 87.62 184 PRO A CA 1
ATOM 1394 C C . PRO A 1 184 ? 4.632 4.735 6.653 1.00 87.62 184 PRO A C 1
ATOM 1396 O O . PRO A 1 184 ? 4.209 5.344 5.673 1.00 87.62 184 PRO A O 1
ATOM 1399 N N . PHE A 1 185 ? 3.938 4.624 7.788 1.00 94.50 185 PHE A N 1
ATOM 1400 C CA . PHE A 1 185 ? 2.602 5.165 7.994 1.00 94.50 185 PHE A CA 1
ATOM 1401 C C . PHE A 1 185 ? 2.582 6.567 8.600 1.00 94.50 185 PHE A C 1
ATOM 1403 O O . PHE A 1 185 ? 1.533 7.203 8.538 1.00 94.50 185 PHE A O 1
ATOM 1410 N N . ASP A 1 186 ? 3.684 7.080 9.146 1.00 94.50 186 ASP A N 1
ATOM 1411 C CA . ASP A 1 186 ? 3.679 8.375 9.825 1.00 94.50 186 ASP A CA 1
ATOM 1412 C C . ASP A 1 186 ? 3.314 9.496 8.856 1.00 94.50 186 ASP A C 1
ATOM 1414 O O . ASP A 1 186 ? 3.778 9.524 7.721 1.00 94.50 186 ASP A O 1
ATOM 1418 N N . GLY A 1 187 ? 2.489 10.451 9.270 1.00 95.00 187 GLY A N 1
ATOM 1419 C CA . GLY A 1 187 ? 2.164 11.623 8.458 1.00 95.00 187 GLY A CA 1
ATOM 1420 C C . GLY A 1 187 ? 0.715 12.068 8.557 1.00 95.00 187 GLY A C 1
ATOM 1421 O O . GLY A 1 187 ? -0.090 11.503 9.294 1.00 95.00 187 GLY A O 1
ATOM 1422 N N . VAL A 1 188 ? 0.395 13.115 7.801 1.00 96.38 188 VAL A N 1
ATOM 1423 C CA . VAL A 1 188 ? -0.960 13.661 7.710 1.00 96.38 188 VAL A CA 1
ATOM 1424 C C . VAL A 1 188 ? -1.643 13.051 6.496 1.00 96.38 188 VAL A C 1
ATOM 1426 O O . VAL A 1 188 ? -1.095 13.087 5.398 1.00 96.38 188 VAL A O 1
ATOM 1429 N N . TYR A 1 189 ? -2.836 12.515 6.684 1.00 96.56 189 TYR A N 1
ATOM 1430 C CA . TYR A 1 189 ? -3.669 11.941 5.639 1.00 96.56 189 TYR A CA 1
ATOM 1431 C C . TYR A 1 189 ? -4.961 12.734 5.536 1.00 96.56 189 TYR A C 1
ATOM 1433 O O . TYR A 1 189 ? -5.469 13.225 6.538 1.00 96.56 189 TYR A O 1
ATOM 1441 N N . GLU A 1 190 ? -5.470 12.876 4.322 1.00 97.31 190 GLU A N 1
ATOM 1442 C CA . GLU A 1 190 ? -6.779 13.458 4.047 1.00 97.31 190 GLU A CA 1
ATOM 1443 C C . GLU A 1 190 ? -7.714 12.353 3.553 1.00 97.31 190 GLU A C 1
ATOM 1445 O O . GLU A 1 190 ? -7.336 11.583 2.662 1.00 97.31 190 GLU A O 1
ATOM 1450 N N . ASP A 1 191 ? -8.894 12.248 4.161 1.00 96.06 191 ASP A N 1
ATOM 1451 C CA . ASP A 1 191 ? -9.949 11.332 3.728 1.00 96.06 191 ASP A CA 1
ATOM 1452 C C . ASP A 1 191 ? -10.812 11.925 2.596 1.00 96.06 191 ASP A C 1
ATOM 1454 O O . ASP A 1 191 ? -10.542 13.008 2.076 1.00 96.06 191 ASP A O 1
ATOM 1458 N N . ALA A 1 192 ? -11.851 11.197 2.178 1.00 92.81 192 ALA A N 1
ATOM 1459 C CA . ALA A 1 192 ? -12.744 11.638 1.105 1.00 92.81 192 ALA A CA 1
ATOM 1460 C C . ALA A 1 192 ? -13.594 12.869 1.477 1.00 92.81 192 ALA A C 1
ATOM 1462 O O . ALA A 1 192 ? -14.034 13.591 0.581 1.00 92.81 192 ALA A O 1
ATOM 1463 N N . ASP A 1 193 ? -13.795 13.121 2.772 1.00 93.81 193 ASP A N 1
ATOM 1464 C CA . ASP A 1 193 ? -14.546 14.265 3.292 1.00 93.81 193 ASP A CA 1
ATOM 1465 C C . ASP A 1 193 ? -13.646 15.501 3.493 1.00 93.81 193 ASP A C 1
ATOM 1467 O O . ASP A 1 193 ? -14.118 16.575 3.878 1.00 93.81 193 ASP A O 1
ATOM 1471 N N . GLY A 1 194 ? -12.345 15.376 3.209 1.00 94.81 194 GLY A N 1
ATOM 1472 C CA . GLY A 1 194 ? -11.352 16.428 3.406 1.00 94.81 194 GLY A CA 1
ATOM 1473 C C . GLY A 1 194 ? -10.880 16.558 4.856 1.00 94.81 194 GLY A C 1
ATOM 1474 O O . GLY A 1 194 ? -10.192 17.528 5.194 1.00 94.81 194 GLY A O 1
ATOM 1475 N N . ALA A 1 195 ? -11.237 15.618 5.735 1.00 95.69 195 ALA A N 1
ATOM 1476 C CA . ALA A 1 195 ? -10.785 15.629 7.113 1.00 95.69 195 ALA A CA 1
ATOM 1477 C C . ALA A 1 195 ? -9.327 15.164 7.189 1.00 95.69 195 ALA A C 1
ATOM 1479 O O . ALA A 1 195 ? -8.932 14.133 6.643 1.00 95.69 195 ALA A O 1
ATOM 1480 N N . ALA A 1 196 ? -8.508 15.962 7.874 1.00 96.06 196 ALA A N 1
ATOM 1481 C CA . ALA A 1 196 ? -7.102 15.659 8.075 1.00 96.06 196 ALA A CA 1
ATOM 1482 C C . ALA A 1 196 ? -6.911 14.828 9.350 1.00 96.06 196 ALA A C 1
ATOM 1484 O O . ALA A 1 196 ? -7.285 15.257 10.443 1.00 96.06 196 ALA A O 1
ATOM 1485 N N . VAL A 1 197 ? -6.274 13.672 9.210 1.00 96.62 197 VAL A N 1
ATOM 1486 C CA . VAL A 1 197 ? -5.913 12.764 10.301 1.00 96.62 197 VAL A CA 1
ATOM 1487 C C . VAL A 1 197 ? -4.402 12.583 10.337 1.00 96.62 197 VAL A C 1
ATOM 1489 O O . VAL A 1 197 ? -3.755 12.453 9.302 1.00 96.62 197 VAL A O 1
ATOM 1492 N N . THR A 1 198 ? -3.812 12.602 11.529 1.00 97.00 198 THR A N 1
ATOM 1493 C CA . THR A 1 198 ? -2.361 12.435 11.700 1.00 97.00 198 THR A CA 1
ATOM 1494 C C . THR A 1 198 ? -2.068 11.055 12.261 1.00 97.00 198 THR A C 1
ATOM 1496 O O . THR A 1 198 ? -2.565 10.711 13.329 1.00 97.00 198 THR A O 1
ATOM 1499 N N . ILE A 1 199 ? -1.253 10.265 11.573 1.00 96.69 199 ILE A N 1
ATOM 1500 C CA . ILE A 1 199 ? -0.767 8.976 12.067 1.00 96.69 199 ILE A CA 1
ATOM 1501 C C . ILE A 1 199 ? 0.660 9.177 12.578 1.00 96.69 199 ILE A C 1
ATOM 1503 O O . ILE A 1 199 ? 1.481 9.798 11.901 1.00 96.69 199 ILE A O 1
ATOM 1507 N N . SER A 1 200 ? 0.936 8.692 13.787 1.00 95.38 200 SER A N 1
ATOM 1508 C CA . SER A 1 200 ? 2.272 8.707 14.386 1.00 95.38 200 SER A CA 1
ATOM 1509 C C . SER A 1 200 ? 2.504 7.424 15.187 1.00 95.38 200 SER A C 1
ATOM 1511 O O . SER A 1 200 ? 1.887 7.220 16.241 1.00 95.38 200 SER A O 1
ATOM 1513 N N . GLY A 1 201 ? 3.379 6.558 14.682 1.00 93.12 201 GLY A N 1
ATOM 1514 C CA . GLY A 1 201 ? 3.617 5.206 15.167 1.00 93.12 201 GLY A CA 1
ATOM 1515 C C . GLY A 1 201 ? 2.332 4.378 15.183 1.00 93.12 201 GLY A C 1
ATOM 1516 O O . GLY A 1 201 ? 1.598 4.282 14.202 1.00 93.12 201 GLY A O 1
ATOM 1517 N N . SER A 1 202 ? 2.003 3.817 16.347 1.00 94.06 202 SER A N 1
ATOM 1518 C CA . SER A 1 202 ? 0.817 2.976 16.546 1.00 94.06 202 SER A CA 1
ATOM 1519 C C . SER A 1 202 ? -0.443 3.748 16.970 1.00 94.06 202 SER A C 1
ATOM 1521 O O . SER A 1 202 ? -1.313 3.201 17.658 1.00 94.06 202 SER A O 1
ATOM 1523 N N . ARG A 1 203 ? -0.532 5.048 16.664 1.00 96.31 203 ARG A N 1
ATOM 1524 C CA . ARG A 1 203 ? -1.656 5.899 17.078 1.00 96.31 203 ARG A CA 1
ATOM 1525 C C . ARG A 1 203 ? -2.102 6.827 15.953 1.00 96.31 203 ARG A C 1
ATOM 1527 O O . ARG A 1 203 ? -1.282 7.439 15.275 1.00 96.31 203 ARG A O 1
ATOM 1534 N N . MET A 1 204 ? -3.417 6.942 15.799 1.00 96.31 204 MET A N 1
ATOM 1535 C CA . MET A 1 204 ? -4.067 7.881 14.889 1.00 96.31 204 MET A CA 1
ATOM 1536 C C . MET A 1 204 ? -4.683 9.030 15.688 1.00 96.31 204 MET A C 1
ATOM 1538 O O . MET A 1 204 ? -5.333 8.799 16.706 1.00 96.31 204 MET A O 1
ATOM 1542 N N . HIS A 1 205 ? -4.508 10.253 15.206 1.00 96.81 205 HIS A N 1
ATOM 1543 C CA . HIS A 1 205 ? -5.045 11.481 15.771 1.00 96.81 205 HIS A CA 1
ATOM 1544 C C . HIS A 1 205 ? -6.061 12.098 14.805 1.00 96.81 205 HIS A C 1
ATOM 1546 O O . HIS A 1 205 ? -5.715 12.467 13.680 1.00 96.81 205 HIS A O 1
ATOM 1552 N N . GLY A 1 206 ? -7.313 12.190 15.249 1.00 95.81 206 GLY A N 1
ATOM 1553 C CA . GLY A 1 206 ? -8.403 12.836 14.529 1.00 95.81 206 GLY A CA 1
ATOM 1554 C C . GLY A 1 206 ? -8.336 14.368 14.595 1.00 95.81 206 GLY A C 1
ATOM 1555 O O . GLY A 1 206 ? -7.661 14.926 15.467 1.00 95.81 206 GLY A O 1
ATOM 1556 N N . PRO A 1 207 ? -9.060 15.070 13.707 1.00 94.25 207 PRO A N 1
ATOM 1557 C CA . PRO A 1 207 ? -9.115 16.537 13.686 1.00 94.25 207 PRO A CA 1
ATOM 1558 C C . PRO A 1 207 ? -9.778 17.140 14.937 1.00 94.25 207 PRO A C 1
ATOM 1560 O O . PRO A 1 207 ? -9.568 18.308 15.255 1.00 94.25 207 PRO A O 1
ATOM 1563 N N . ASP A 1 208 ? -10.565 16.347 15.660 1.00 94.44 208 ASP A N 1
ATOM 1564 C CA . ASP A 1 208 ? -11.211 16.685 16.930 1.00 94.44 208 ASP A CA 1
ATOM 1565 C C . ASP A 1 208 ? -10.283 16.513 18.151 1.00 94.44 208 ASP A C 1
ATOM 1567 O O . ASP A 1 208 ? -10.686 16.773 19.285 1.00 94.44 208 ASP A O 1
ATOM 1571 N N . GLY A 1 209 ? -9.037 16.076 17.931 1.00 94.69 209 GLY A N 1
ATOM 1572 C CA . GLY A 1 209 ? -8.077 15.746 18.983 1.00 94.69 209 GLY A CA 1
ATOM 1573 C C . GLY A 1 209 ? -8.261 14.343 19.570 1.00 94.69 209 GLY A C 1
ATOM 1574 O O . GLY A 1 209 ? -7.504 13.954 20.466 1.00 94.69 209 GLY A O 1
ATOM 1575 N N . THR A 1 210 ? -9.220 13.558 19.070 1.00 95.06 210 THR A N 1
ATOM 1576 C CA . THR A 1 210 ? -9.398 12.165 19.486 1.00 95.06 210 THR A CA 1
ATOM 1577 C C . THR A 1 210 ? -8.191 11.343 19.052 1.00 95.06 210 THR A C 1
ATOM 1579 O O . THR A 1 210 ? -7.645 11.518 17.966 1.00 95.06 210 THR A O 1
ATOM 1582 N N . SER A 1 211 ? -7.746 10.440 19.922 1.00 96.31 211 SER A N 1
ATOM 1583 C CA . SER A 1 211 ? -6.646 9.522 19.631 1.00 96.31 211 SER A CA 1
ATOM 1584 C C . SER A 1 211 ? -7.154 8.087 19.640 1.00 96.31 211 SER A C 1
ATOM 1586 O O . SER A 1 211 ? -7.808 7.677 20.596 1.00 96.31 211 SER A O 1
ATOM 1588 N N . MET A 1 212 ? -6.841 7.332 18.593 1.00 96.19 212 MET A N 1
ATOM 1589 C CA . MET A 1 212 ? -7.295 5.957 18.389 1.00 96.19 212 MET A CA 1
ATOM 1590 C C . MET A 1 212 ? -6.103 5.021 18.197 1.00 96.19 212 MET A C 1
ATOM 1592 O O . MET A 1 212 ? -5.042 5.437 17.723 1.00 96.19 212 MET A O 1
ATOM 1596 N N . ASP A 1 213 ? -6.279 3.755 18.571 1.00 95.44 213 ASP A N 1
ATOM 1597 C CA . ASP A 1 213 ? -5.243 2.738 18.406 1.00 95.44 213 ASP A CA 1
ATOM 1598 C C . ASP A 1 213 ? -5.131 2.328 16.935 1.00 95.44 213 ASP A C 1
ATOM 1600 O O . ASP A 1 213 ? -6.118 1.955 16.294 1.00 95.44 213 ASP A O 1
ATOM 1604 N N . PHE A 1 214 ? -3.906 2.382 16.418 1.00 95.81 214 PHE A N 1
ATOM 1605 C CA . PHE A 1 214 ? -3.568 2.045 15.042 1.00 95.81 214 PHE A CA 1
ATOM 1606 C C . PHE A 1 214 ? -2.536 0.917 15.055 1.00 95.81 214 PHE A C 1
ATOM 1608 O O . PHE A 1 214 ? -1.434 1.067 15.579 1.00 95.81 214 PHE A O 1
ATOM 1615 N N . VAL A 1 215 ? -2.900 -0.250 14.532 1.00 95.94 215 VAL A N 1
ATOM 1616 C CA . VAL A 1 215 ? -2.057 -1.453 14.593 1.00 95.94 215 VAL A CA 1
ATOM 1617 C C . VAL A 1 215 ? -1.470 -1.723 13.217 1.00 95.94 215 VAL A C 1
ATOM 1619 O O . VAL A 1 215 ? -2.215 -1.837 12.250 1.00 95.94 215 VAL A O 1
ATOM 1622 N N . ILE A 1 216 ? -0.148 -1.862 13.131 1.00 94.94 216 ILE A N 1
ATOM 1623 C CA . ILE A 1 216 ? 0.584 -2.171 11.895 1.00 94.94 216 ILE A CA 1
ATOM 1624 C C . ILE A 1 216 ? 1.019 -3.644 11.943 1.00 94.94 216 ILE A C 1
ATOM 1626 O O . ILE A 1 216 ? 1.599 -4.078 12.938 1.00 94.94 216 ILE A O 1
ATOM 1630 N N . PHE A 1 217 ? 0.736 -4.424 10.892 1.00 90.44 217 PHE A N 1
ATOM 1631 C CA . PHE A 1 217 ? 0.993 -5.876 10.875 1.00 90.44 217 PHE A CA 1
ATOM 1632 C C . PHE A 1 217 ? 2.248 -6.285 10.097 1.00 90.44 217 PHE A C 1
ATOM 1634 O O . PHE A 1 217 ? 3.073 -7.029 10.619 1.00 90.44 217 PHE A O 1
ATOM 1641 N N . ASP A 1 218 ? 2.376 -5.854 8.839 1.00 85.62 218 ASP A N 1
ATOM 1642 C CA . ASP A 1 218 ? 3.420 -6.318 7.905 1.00 85.62 218 ASP A CA 1
ATOM 1643 C C . ASP A 1 218 ? 4.142 -5.163 7.183 1.00 85.62 218 ASP A C 1
ATOM 1645 O O . ASP A 1 218 ? 4.713 -5.347 6.111 1.00 85.62 218 ASP A O 1
ATOM 1649 N N . GLY A 1 219 ? 4.093 -3.956 7.757 1.00 84.50 219 GLY A N 1
ATOM 1650 C CA . GLY A 1 219 ? 4.669 -2.739 7.172 1.00 84.50 219 GLY A CA 1
ATOM 1651 C C . GLY A 1 219 ? 3.872 -2.157 5.998 1.00 84.50 219 GLY A C 1
ATOM 1652 O O . GLY A 1 219 ? 4.093 -1.003 5.647 1.00 84.50 219 GLY A O 1
ATOM 1653 N N . ALA A 1 220 ? 2.916 -2.902 5.432 1.00 92.38 220 ALA A N 1
ATOM 1654 C CA . ALA A 1 220 ? 2.008 -2.426 4.387 1.00 92.38 220 ALA A CA 1
ATOM 1655 C C . ALA A 1 220 ? 0.524 -2.616 4.738 1.00 92.38 220 ALA A C 1
ATOM 1657 O O . ALA A 1 220 ? -0.333 -2.074 4.054 1.00 92.38 220 ALA A O 1
ATOM 1658 N N . LYS A 1 221 ? 0.186 -3.362 5.789 1.00 95.62 221 LYS A N 1
ATOM 1659 C CA . LYS A 1 221 ? -1.176 -3.540 6.299 1.00 95.62 221 LYS A CA 1
ATOM 1660 C C . LYS A 1 221 ? -1.316 -2.953 7.688 1.00 95.62 221 LYS A C 1
ATOM 1662 O O . LYS A 1 221 ? -0.440 -3.122 8.541 1.00 95.62 221 LYS A O 1
ATOM 1667 N N . CYS A 1 222 ? -2.468 -2.351 7.921 1.00 96.25 222 CYS A N 1
ATOM 1668 C CA . CYS A 1 222 ? -2.844 -1.787 9.201 1.00 96.25 222 CYS A CA 1
ATOM 1669 C C . CYS A 1 222 ? -4.289 -2.142 9.560 1.00 96.25 222 CYS A C 1
ATOM 1671 O O . CYS A 1 222 ? -5.092 -2.497 8.697 1.00 96.25 222 CYS A O 1
ATOM 1673 N N . SER A 1 223 ? -4.634 -2.012 10.836 1.00 96.62 223 SER A N 1
ATOM 1674 C CA . SER A 1 223 ? -6.021 -1.972 11.288 1.00 96.62 223 SER A CA 1
ATOM 1675 C C . SER A 1 223 ? -6.251 -0.809 12.235 1.00 96.62 223 SER A C 1
ATOM 1677 O O . SER A 1 223 ? -5.421 -0.540 13.106 1.00 96.62 223 SER A O 1
ATOM 1679 N N . LEU A 1 224 ? -7.414 -0.188 12.107 1.00 96.06 224 LEU A N 1
ATOM 1680 C CA . LEU A 1 224 ? -7.898 0.880 12.966 1.00 96.06 224 LEU A CA 1
ATOM 1681 C C . LEU A 1 224 ? -9.184 0.417 13.640 1.00 96.06 224 LEU A C 1
ATOM 1683 O O . LEU A 1 224 ? -10.091 -0.091 12.981 1.00 96.06 224 LEU A O 1
ATOM 1687 N N . ARG A 1 225 ? -9.263 0.584 14.959 1.00 93.62 225 ARG A N 1
ATOM 1688 C CA . ARG A 1 225 ? -10.455 0.224 15.726 1.00 93.62 225 ARG A CA 1
ATOM 1689 C C . ARG A 1 225 ? -11.237 1.478 16.096 1.00 93.62 225 ARG A C 1
ATOM 1691 O O . ARG A 1 225 ? -10.707 2.350 16.781 1.00 93.62 225 ARG A O 1
ATOM 1698 N N . MET A 1 226 ? -12.507 1.527 15.703 1.00 91.44 226 MET A N 1
ATOM 1699 C CA . MET A 1 226 ? -13.442 2.590 16.072 1.00 91.44 226 MET A CA 1
ATOM 1700 C C . MET A 1 226 ? -14.649 1.970 16.775 1.00 91.44 226 MET A C 1
ATOM 1702 O O . MET A 1 226 ? -15.531 1.395 16.148 1.00 91.44 226 MET A O 1
ATOM 1706 N N . GLY A 1 227 ? -14.662 2.047 18.108 1.00 90.75 227 GLY A N 1
ATOM 1707 C CA . GLY A 1 227 ? -15.673 1.370 18.921 1.00 90.75 227 GLY A CA 1
ATOM 1708 C C . GLY A 1 227 ? -15.558 -0.156 18.829 1.00 90.75 227 GLY A C 1
ATOM 1709 O O . GLY A 1 227 ? -14.539 -0.736 19.234 1.00 90.75 227 GLY A O 1
ATOM 1710 N N . ASP A 1 228 ? -16.608 -0.792 18.312 1.00 93.25 228 ASP A N 1
ATOM 1711 C CA . ASP A 1 228 ? -16.680 -2.243 18.097 1.00 93.25 228 ASP A CA 1
ATOM 1712 C C . ASP A 1 228 ? -16.298 -2.660 16.669 1.00 93.25 228 ASP A C 1
ATOM 1714 O O . ASP A 1 228 ? -16.087 -3.847 16.414 1.00 93.25 228 ASP A O 1
ATOM 1718 N N . ASP A 1 229 ? -16.127 -1.690 15.770 1.00 93.44 229 ASP A N 1
ATOM 1719 C CA . ASP A 1 229 ? -15.760 -1.931 14.382 1.00 93.44 229 ASP A CA 1
ATOM 1720 C C . ASP A 1 229 ? -14.237 -1.903 14.201 1.00 93.44 229 ASP A C 1
ATOM 1722 O O . ASP A 1 229 ? -13.511 -1.096 14.800 1.00 93.44 229 ASP A O 1
ATOM 1726 N N . VAL A 1 230 ? -13.742 -2.810 13.358 1.00 95.38 230 VAL A N 1
ATOM 1727 C CA . VAL A 1 230 ? -12.330 -2.904 12.976 1.00 95.38 230 VAL A CA 1
ATOM 1728 C C . VAL A 1 230 ? -12.227 -2.701 11.474 1.00 95.38 230 VAL A C 1
ATOM 1730 O O . VAL A 1 230 ? -12.762 -3.482 10.690 1.00 95.38 230 VAL A O 1
ATOM 1733 N N . PHE A 1 231 ? -11.504 -1.658 11.089 1.00 96.00 231 PHE A N 1
ATOM 1734 C CA . PHE A 1 231 ? -11.247 -1.301 9.705 1.00 96.00 231 PHE A CA 1
ATOM 1735 C C . PHE A 1 231 ? -9.853 -1.775 9.330 1.00 96.00 231 PHE A C 1
ATOM 1737 O O . PHE A 1 231 ? -8.873 -1.429 9.988 1.00 96.00 231 PHE A O 1
ATOM 1744 N N . GLU A 1 232 ? -9.758 -2.578 8.278 1.00 96.81 232 GLU A N 1
ATOM 1745 C CA . GLU A 1 232 ? -8.487 -3.055 7.740 1.00 96.81 232 GLU A CA 1
ATOM 1746 C C . GLU A 1 232 ? -8.070 -2.172 6.569 1.00 96.81 232 GLU A C 1
ATOM 1748 O O . GLU A 1 232 ? -8.879 -1.863 5.691 1.00 96.81 232 GLU A O 1
ATOM 1753 N N . GLY A 1 233 ? -6.807 -1.761 6.570 1.00 96.75 233 GLY A N 1
ATOM 1754 C CA . GLY A 1 233 ? -6.228 -0.883 5.568 1.00 96.75 233 GLY A CA 1
ATOM 1755 C C . GLY A 1 233 ? -4.942 -1.450 4.982 1.00 96.75 233 GLY A C 1
ATOM 1756 O O . GLY A 1 233 ? -4.228 -2.235 5.614 1.00 96.75 233 GLY A O 1
ATOM 1757 N N . LYS A 1 234 ? -4.636 -1.041 3.754 1.00 96.50 234 LYS A N 1
ATOM 1758 C CA . LYS A 1 234 ? -3.389 -1.342 3.059 1.00 96.50 234 LYS A CA 1
ATOM 1759 C C . LYS A 1 234 ? -2.734 -0.051 2.582 1.00 96.50 234 LYS A C 1
ATOM 1761 O O . LYS A 1 234 ? -3.343 0.737 1.862 1.00 96.50 234 LYS A O 1
ATOM 1766 N N . PHE A 1 235 ? -1.478 0.133 2.954 1.00 95.50 235 PHE A N 1
ATOM 1767 C CA . PHE A 1 235 ? -0.608 1.177 2.450 1.00 95.50 235 PHE A CA 1
ATOM 1768 C C . PHE A 1 235 ? -0.109 0.818 1.056 1.00 95.50 235 PHE A C 1
ATOM 1770 O O . PHE A 1 235 ? 0.375 -0.288 0.795 1.00 95.50 235 PHE A O 1
ATOM 1777 N N . SER A 1 236 ? -0.260 1.765 0.148 1.00 93.81 236 SER A N 1
ATOM 1778 C CA . SER A 1 236 ? 0.217 1.688 -1.218 1.00 93.81 236 SER A CA 1
ATOM 1779 C C . SER A 1 236 ? 1.527 2.463 -1.346 1.00 93.81 236 SER A C 1
ATOM 1781 O O . SER A 1 236 ? 1.774 3.434 -0.633 1.00 93.81 236 SER A O 1
ATOM 1783 N N . ILE A 1 237 ? 2.384 2.028 -2.270 1.00 88.25 237 ILE A N 1
ATOM 1784 C CA . ILE A 1 237 ? 3.723 2.597 -2.492 1.00 88.25 237 ILE A CA 1
ATOM 1785 C C . ILE A 1 237 ? 3.691 4.072 -2.923 1.00 88.25 237 ILE A C 1
ATOM 1787 O O . ILE A 1 237 ? 4.662 4.799 -2.746 1.00 88.25 237 ILE A O 1
ATOM 1791 N N . ASP A 1 238 ? 2.560 4.529 -3.456 1.00 88.38 238 ASP A N 1
ATOM 1792 C CA . ASP A 1 238 ? 2.306 5.924 -3.816 1.00 88.38 238 ASP A CA 1
ATOM 1793 C C . ASP A 1 238 ? 1.936 6.812 -2.612 1.00 88.38 238 ASP A C 1
ATOM 1795 O O . ASP A 1 238 ? 1.602 7.983 -2.793 1.00 88.38 238 ASP A O 1
ATOM 1799 N N . GLY A 1 239 ? 1.994 6.276 -1.387 1.00 90.81 239 GLY A N 1
ATOM 1800 C CA . GLY A 1 239 ? 1.693 7.010 -0.160 1.00 90.81 239 GLY A CA 1
ATOM 1801 C C . GLY A 1 239 ? 0.197 7.141 0.125 1.00 90.81 239 GLY A C 1
ATOM 1802 O O . GLY A 1 239 ? -0.219 8.089 0.789 1.00 90.81 239 GLY A O 1
ATOM 1803 N N . ARG A 1 240 ? -0.633 6.232 -0.396 1.00 95.31 240 ARG A N 1
ATOM 1804 C CA . ARG A 1 240 ? -2.079 6.203 -0.128 1.00 95.31 240 ARG A CA 1
ATOM 1805 C C . ARG A 1 240 ? -2.449 5.054 0.793 1.00 95.31 240 ARG A C 1
ATOM 1807 O O . ARG A 1 240 ? -1.854 3.981 0.723 1.00 95.31 240 ARG A O 1
ATOM 1814 N N . LEU A 1 241 ? -3.473 5.260 1.610 1.00 96.50 241 LEU A N 1
ATOM 1815 C CA . LEU A 1 241 ? -4.045 4.238 2.476 1.00 96.50 241 LEU A CA 1
ATOM 1816 C C . LEU A 1 241 ? -5.406 3.814 1.915 1.00 96.50 241 LEU A C 1
ATOM 1818 O O . LEU A 1 241 ? -6.314 4.634 1.808 1.00 96.50 241 LEU A O 1
ATOM 1822 N N . LEU A 1 242 ? -5.535 2.551 1.512 1.00 96.69 242 LEU A N 1
ATOM 1823 C CA . LEU A 1 242 ? -6.784 1.975 1.012 1.00 96.69 242 LEU A CA 1
ATOM 1824 C C . LEU A 1 242 ? -7.434 1.126 2.095 1.00 96.69 242 LEU A C 1
ATOM 1826 O O . LEU A 1 242 ? -6.834 0.154 2.551 1.00 96.69 242 LEU A O 1
ATOM 1830 N N . TRP A 1 243 ? -8.660 1.460 2.464 1.00 96.94 243 TRP A N 1
ATOM 1831 C CA . TRP A 1 243 ? -9.449 0.735 3.450 1.00 96.94 243 TRP A CA 1
ATOM 1832 C C . TRP A 1 243 ? -10.349 -0.313 2.795 1.00 96.94 243 TRP A C 1
ATOM 1834 O O . TRP A 1 243 ? -10.705 -0.223 1.617 1.00 96.94 243 TRP A O 1
ATOM 1844 N N . ARG A 1 244 ? -10.709 -1.339 3.568 1.00 92.81 244 ARG A N 1
ATOM 1845 C CA . ARG A 1 244 ? -11.535 -2.470 3.119 1.00 92.81 244 ARG A CA 1
ATOM 1846 C C . ARG A 1 244 ? -12.959 -2.076 2.718 1.00 92.81 244 ARG A C 1
ATOM 1848 O O . ARG A 1 244 ? -13.558 -2.749 1.887 1.00 92.81 244 ARG A O 1
ATOM 1855 N N . ASP A 1 245 ? -13.482 -0.998 3.284 1.00 91.19 245 ASP A N 1
ATOM 1856 C CA . ASP A 1 245 ? -14.774 -0.407 2.915 1.00 91.19 245 ASP A CA 1
ATOM 1857 C C . ASP A 1 245 ? -14.733 0.337 1.562 1.00 91.19 245 ASP A C 1
ATOM 1859 O O . ASP A 1 245 ? -15.764 0.787 1.071 1.00 91.19 245 ASP A O 1
ATOM 1863 N N . GLY A 1 246 ? -13.553 0.446 0.938 1.00 92.69 246 GLY A N 1
ATOM 1864 C CA . GLY A 1 246 ? -13.329 1.169 -0.311 1.00 92.69 246 GLY A CA 1
ATOM 1865 C C . GLY A 1 246 ? -12.884 2.620 -0.121 1.00 92.69 246 GLY A C 1
ATOM 1866 O O . GLY A 1 246 ? -12.526 3.267 -1.111 1.00 92.69 246 GLY A O 1
ATOM 1867 N N . SER A 1 247 ? -12.847 3.121 1.117 1.00 93.88 247 SER A N 1
ATOM 1868 C CA . SER A 1 247 ? -12.358 4.460 1.438 1.00 93.88 247 SER A CA 1
ATOM 1869 C C . SER A 1 247 ? -10.866 4.578 1.119 1.00 93.88 247 SER A C 1
ATOM 1871 O O . SER A 1 247 ? -10.080 3.648 1.318 1.00 93.88 247 SER A O 1
ATOM 1873 N N . MET A 1 248 ? -10.447 5.740 0.622 1.00 96.38 248 MET A N 1
ATOM 1874 C CA . MET A 1 248 ? -9.050 6.013 0.288 1.00 96.38 248 MET A CA 1
ATOM 1875 C C . MET A 1 248 ? -8.598 7.286 0.975 1.00 96.38 248 MET A C 1
ATOM 1877 O O . MET A 1 248 ? -9.238 8.323 0.826 1.00 96.38 248 MET A O 1
ATOM 1881 N N . TRP A 1 249 ? -7.485 7.207 1.699 1.00 96.88 249 TRP A N 1
ATOM 1882 C CA . TRP A 1 249 ? -6.853 8.364 2.315 1.00 96.88 249 TRP A CA 1
ATOM 1883 C C . TRP A 1 249 ? -5.546 8.690 1.601 1.00 96.88 249 TRP A C 1
ATOM 1885 O O . TRP A 1 249 ? -4.751 7.802 1.276 1.00 96.88 249 TRP A O 1
ATOM 1895 N N . VAL A 1 250 ? -5.313 9.973 1.354 1.00 96.38 250 VAL A N 1
ATOM 1896 C CA . VAL A 1 250 ? -4.142 10.460 0.619 1.00 96.38 250 VAL A CA 1
ATOM 1897 C C . VAL A 1 250 ? -3.196 11.139 1.599 1.00 96.38 250 VAL A C 1
ATOM 1899 O O . VAL A 1 250 ? -3.593 12.079 2.286 1.00 96.38 250 VAL A O 1
ATOM 1902 N N . ARG A 1 251 ? -1.935 10.689 1.668 1.00 95.75 251 ARG A N 1
ATOM 1903 C CA . ARG A 1 251 ? -0.919 11.350 2.496 1.00 95.75 251 ARG A CA 1
ATOM 1904 C C . ARG A 1 251 ? -0.648 12.744 1.940 1.00 95.75 251 ARG A C 1
ATOM 1906 O O . ARG A 1 251 ? -0.161 12.901 0.818 1.00 95.75 251 ARG A O 1
ATOM 1913 N N . LYS A 1 252 ? -0.928 13.765 2.743 1.00 94.38 252 LYS A N 1
ATOM 1914 C CA . LYS A 1 252 ? -0.414 15.108 2.518 1.00 94.38 252 LYS A CA 1
ATOM 1915 C C . LYS A 1 252 ? 1.089 15.043 2.709 1.00 94.38 252 LYS A C 1
ATOM 1917 O O . LYS A 1 252 ? 1.584 14.895 3.825 1.00 94.38 252 LYS A O 1
ATOM 1922 N N . MET A 1 253 ? 1.816 15.147 1.600 1.00 83.88 253 MET A N 1
ATOM 1923 C CA . MET A 1 253 ? 3.226 15.510 1.647 1.00 83.88 253 MET A CA 1
ATOM 1924 C C . MET A 1 253 ? 3.307 16.754 2.524 1.00 83.88 253 MET A C 1
ATOM 1926 O O . MET A 1 253 ? 2.611 17.728 2.232 1.00 83.88 253 MET A O 1
ATOM 1930 N N . ALA A 1 254 ? 4.079 16.696 3.613 1.00 74.12 254 ALA A N 1
ATOM 1931 C CA . ALA A 1 254 ? 4.394 17.881 4.391 1.00 74.12 254 ALA A CA 1
ATOM 1932 C C . ALA A 1 254 ? 4.957 18.882 3.385 1.00 74.12 254 ALA A C 1
ATOM 1934 O O . ALA A 1 254 ? 6.047 18.674 2.849 1.00 74.12 254 ALA A O 1
ATOM 1935 N N . GLY A 1 255 ? 4.135 19.864 3.009 1.00 61.28 255 GLY A N 1
ATOM 1936 C CA . GLY A 1 255 ? 4.531 20.873 2.054 1.00 61.28 255 GLY A CA 1
ATOM 1937 C C . GLY A 1 255 ? 5.791 21.478 2.629 1.00 61.28 255 GLY A C 1
ATOM 1938 O O . GLY A 1 255 ? 5.762 22.008 3.734 1.00 61.28 255 GLY A O 1
ATOM 1939 N N . GLY A 1 256 ? 6.914 21.331 1.928 1.00 54.28 256 GLY A N 1
ATOM 1940 C CA . GLY A 1 256 ? 8.008 22.250 2.155 1.00 54.28 256 GLY A CA 1
ATOM 1941 C C . GLY A 1 256 ? 7.388 23.617 1.950 1.00 54.28 256 GLY A C 1
ATOM 1942 O O . GLY A 1 256 ? 6.919 23.889 0.845 1.00 54.28 256 GLY A O 1
ATOM 1943 N N . ASP A 1 257 ? 7.278 24.394 3.024 1.00 51.59 257 ASP A N 1
ATOM 1944 C CA . ASP A 1 257 ? 6.795 25.761 2.990 1.00 51.59 257 ASP A CA 1
ATOM 1945 C C . ASP A 1 257 ? 7.687 26.536 2.018 1.00 51.59 257 ASP A C 1
ATOM 1947 O O . ASP A 1 257 ? 8.669 27.174 2.386 1.00 51.59 257 ASP A O 1
ATOM 1951 N N . SER A 1 258 ? 7.354 26.504 0.731 1.00 50.62 258 SER A N 1
ATOM 1952 C CA . SER A 1 258 ? 7.772 27.508 -0.229 1.00 50.62 258 SER A CA 1
ATOM 1953 C C . SER A 1 258 ? 6.913 28.745 0.013 1.00 50.62 258 SER A C 1
ATOM 1955 O O . SER A 1 258 ? 6.252 29.256 -0.892 1.00 50.62 258 SER A O 1
ATOM 1957 N N . GLU A 1 259 ? 6.910 29.219 1.260 1.00 52.47 259 GLU A N 1
ATOM 1958 C CA . GLU A 1 259 ? 6.517 30.564 1.629 1.00 52.47 259 GLU A CA 1
ATOM 1959 C C . GLU A 1 259 ? 7.612 31.478 1.078 1.00 52.47 259 GLU A C 1
ATOM 1961 O O . GLU A 1 259 ? 8.568 31.873 1.743 1.00 52.47 259 GLU A O 1
ATOM 1966 N N . THR A 1 260 ? 7.513 31.753 -0.222 1.00 48.38 260 THR A N 1
ATOM 1967 C CA . THR A 1 260 ? 8.270 32.826 -0.849 1.00 48.38 260 THR A CA 1
ATOM 1968 C C . THR A 1 260 ? 7.705 34.110 -0.257 1.00 48.38 260 THR A C 1
ATOM 1970 O O . THR A 1 260 ? 6.722 34.650 -0.761 1.00 48.38 260 THR A O 1
ATOM 1973 N N . GLN A 1 261 ? 8.288 34.558 0.858 1.00 50.06 261 GLN A N 1
ATOM 1974 C CA . GLN A 1 261 ? 8.128 35.910 1.373 1.00 50.06 261 GLN A CA 1
ATOM 1975 C C . GLN A 1 261 ? 8.400 36.875 0.219 1.00 50.06 261 GLN A C 1
ATOM 1977 O O . GLN A 1 261 ? 9.546 37.117 -0.163 1.00 50.06 261 GLN A O 1
ATOM 1982 N N . GLY A 1 262 ? 7.329 37.394 -0.378 1.00 57.00 262 GLY A N 1
ATOM 1983 C CA . GLY A 1 262 ? 7.422 38.510 -1.301 1.00 57.00 262 GLY A CA 1
ATOM 1984 C C . GLY A 1 262 ? 8.053 39.683 -0.549 1.00 57.00 262 GLY A C 1
ATOM 1985 O O . GLY A 1 262 ? 7.546 40.051 0.514 1.00 57.00 262 GLY A O 1
ATOM 1986 N N . PRO A 1 263 ? 9.162 40.264 -1.036 1.00 64.12 263 PRO A N 1
ATOM 1987 C CA . PRO A 1 263 ? 9.759 41.413 -0.383 1.00 64.12 263 PRO A CA 1
ATOM 1988 C C . PRO A 1 263 ? 8.778 42.583 -0.459 1.00 64.12 263 PRO A C 1
ATOM 1990 O O . PRO A 1 263 ? 8.255 42.905 -1.528 1.00 64.12 263 PRO A O 1
ATOM 1993 N N . GLY A 1 264 ? 8.533 43.208 0.693 1.00 65.94 264 GLY A N 1
ATOM 1994 C CA . GLY A 1 264 ? 7.734 44.418 0.812 1.00 65.94 264 GLY A CA 1
ATOM 1995 C C . GLY A 1 264 ? 8.180 45.479 -0.195 1.00 65.94 264 GLY A C 1
ATOM 1996 O O . GLY A 1 264 ? 9.289 46.005 -0.116 1.00 65.94 264 GLY A O 1
ATOM 1997 N N . GLY A 1 265 ? 7.295 45.780 -1.143 1.00 63.38 265 GLY A N 1
ATOM 1998 C CA . GLY A 1 265 ? 7.392 46.931 -2.029 1.00 63.38 265 GLY A CA 1
ATOM 1999 C C . GLY A 1 265 ? 6.824 48.161 -1.330 1.00 63.38 265 GLY A C 1
ATOM 2000 O O . GLY A 1 265 ? 5.695 48.142 -0.848 1.00 63.38 265 GLY A O 1
ATOM 2001 N N . ALA A 1 266 ? 7.659 49.191 -1.249 1.00 63.72 266 ALA A N 1
ATOM 2002 C CA . ALA A 1 266 ? 7.507 50.411 -0.476 1.00 63.72 266 ALA A CA 1
ATOM 2003 C C . ALA A 1 266 ? 6.242 51.240 -0.775 1.00 63.72 266 ALA A C 1
ATOM 2005 O O . ALA A 1 266 ? 5.743 51.293 -1.898 1.00 63.72 266 ALA A O 1
ATOM 2006 N N . ALA A 1 267 ? 5.788 51.925 0.276 1.00 61.16 267 ALA A N 1
ATOM 2007 C CA . ALA A 1 267 ? 4.798 52.997 0.254 1.00 61.16 267 ALA A CA 1
ATOM 2008 C C . ALA A 1 267 ? 5.294 54.233 -0.545 1.00 61.16 267 ALA A C 1
ATOM 2010 O O . ALA A 1 267 ? 6.510 54.397 -0.684 1.00 61.16 267 ALA A O 1
ATOM 2011 N N . PRO A 1 268 ? 4.367 55.068 -1.064 1.00 75.56 268 PRO A N 1
ATOM 2012 C CA . PRO A 1 268 ? 4.655 56.196 -1.959 1.00 75.56 268 PRO A CA 1
ATOM 2013 C C . PRO A 1 268 ? 5.326 57.403 -1.292 1.00 75.56 268 PRO A C 1
ATOM 2015 O O . PRO A 1 268 ? 5.122 57.614 -0.074 1.00 75.56 268 PRO A O 1
#